Protein AF-A0A3D0PFU7-F1 (afdb_monomer)

Mean predicted aligned error: 9.24 Å

Foldseek 3Di:
DVVVVVVVVVVCVVPVVDDPVNVVVVVVVLVVQLVVQLVVQCPDPDHDDPVLSVQVSCCVRPPQPDPPDDQDLVCCCPVSVPPPRDDDDPVVVVVVVVVVVVVCVQQVVVPPDDDLVVQCPPPHQKDKDKGFHDWDDDPVDIKTKIWIKMKGKDWDWDWDQDPVGTDTDTDIDIDMDTPDIDID

Solvent-accessible surface area (backbone atoms only — not comparable to full-atom values): 11041 Å² total; per-residue (Å²): 113,68,64,60,53,52,52,50,52,53,48,38,72,77,36,75,85,56,51,70,68,57,56,53,47,51,54,52,52,54,53,49,52,51,53,50,52,50,53,58,54,62,65,40,94,70,74,66,54,71,72,54,49,51,53,46,49,48,42,78,74,68,66,58,91,47,97,82,63,80,86,45,77,62,49,40,37,74,76,59,58,40,82,85,70,72,84,70,56,73,68,56,42,53,51,52,48,53,54,48,50,51,50,36,60,67,46,46,71,79,59,72,84,88,45,64,66,69,67,33,37,91,93,48,58,58,32,75,50,77,42,45,80,45,77,54,74,57,99,90,50,76,37,33,34,37,39,31,36,41,29,34,62,44,76,44,79,41,80,42,85,49,104,91,46,79,43,81,43,77,40,83,43,64,47,72,46,79,80,47,73,48,80,86

Structure (mmCIF, N/CA/C/O backbone):
data_AF-A0A3D0PFU7-F1
#
_entry.id   AF-A0A3D0PFU7-F1
#
loop_
_atom_site.group_PDB
_atom_site.id
_atom_site.type_symbol
_atom_site.label_atom_id
_atom_site.label_alt_id
_atom_site.label_comp_id
_atom_site.label_asym_id
_atom_site.label_entity_id
_atom_site.label_seq_id
_atom_site.pdbx_PDB_ins_code
_atom_site.Cartn_x
_atom_site.Cartn_y
_atom_site.Cartn_z
_atom_site.occupancy
_atom_site.B_iso_or_equiv
_atom_site.auth_seq_id
_atom_site.auth_comp_id
_atom_site.auth_asym_id
_atom_site.auth_atom_id
_atom_site.pdbx_PDB_model_num
ATOM 1 N N . ASP A 1 1 ? 12.886 20.662 29.368 1.00 58.44 1 ASP A N 1
ATOM 2 C CA . ASP A 1 1 ? 13.273 20.844 27.954 1.00 58.44 1 ASP A CA 1
ATOM 3 C C . ASP A 1 1 ? 14.748 21.149 27.676 1.00 58.44 1 ASP A C 1
ATOM 5 O O . ASP A 1 1 ? 15.174 20.994 26.534 1.00 58.44 1 ASP A O 1
ATOM 9 N N . ALA A 1 2 ? 15.570 21.506 28.674 1.00 71.38 2 ALA A N 1
ATOM 10 C CA . ALA A 1 2 ? 17.019 21.662 28.470 1.00 71.38 2 ALA A CA 1
ATOM 11 C C . ALA A 1 2 ? 17.716 20.339 28.078 1.00 71.38 2 ALA A C 1
ATOM 13 O O . ALA A 1 2 ? 18.555 20.331 27.180 1.00 71.38 2 ALA A O 1
ATOM 14 N N . ASP A 1 3 ? 17.298 19.216 28.671 1.00 75.69 3 ASP A N 1
ATOM 15 C CA . ASP A 1 3 ? 17.885 17.894 28.404 1.00 75.69 3 ASP A CA 1
ATOM 16 C C . ASP A 1 3 ? 17.608 17.379 26.984 1.00 75.69 3 ASP A C 1
ATOM 18 O O . ASP A 1 3 ? 18.501 16.832 26.342 1.00 75.69 3 ASP A O 1
ATOM 22 N N . LEU A 1 4 ? 16.399 17.602 26.454 1.00 70.38 4 LEU A N 1
ATOM 23 C CA . LEU A 1 4 ? 16.039 17.248 25.073 1.00 70.38 4 LEU A CA 1
ATOM 24 C C . LEU A 1 4 ? 16.854 18.055 24.062 1.00 70.38 4 LEU A C 1
ATOM 26 O O . LEU A 1 4 ? 17.354 17.502 23.084 1.00 70.38 4 LEU A O 1
ATOM 30 N N . THR A 1 5 ? 17.043 19.347 24.334 1.00 75.88 5 THR A N 1
ATOM 31 C CA . THR A 1 5 ? 17.875 20.226 23.503 1.00 75.88 5 THR A CA 1
ATOM 32 C C . THR A 1 5 ? 19.335 19.771 23.526 1.00 75.88 5 THR A C 1
ATOM 34 O O . THR A 1 5 ? 19.979 19.694 22.484 1.00 75.88 5 THR A O 1
ATOM 37 N N . GLN A 1 6 ? 19.852 19.391 24.699 1.00 80.00 6 GLN A N 1
ATOM 38 C CA . GLN A 1 6 ? 21.216 18.887 24.841 1.00 80.00 6 GLN A CA 1
ATOM 39 C C . GLN A 1 6 ? 21.416 17.528 24.151 1.00 80.00 6 GLN A C 1
ATOM 41 O O . GLN A 1 6 ? 22.435 17.317 23.490 1.00 80.00 6 GLN A O 1
ATOM 46 N N . ALA A 1 7 ? 20.451 16.613 24.273 1.00 77.62 7 ALA A N 1
ATOM 47 C CA . ALA A 1 7 ? 20.466 15.326 23.583 1.00 77.62 7 ALA A CA 1
ATOM 48 C C . ALA A 1 7 ? 20.410 15.503 22.058 1.00 77.62 7 ALA A C 1
ATOM 50 O O . ALA A 1 7 ? 21.149 14.837 21.334 1.00 77.62 7 ALA A O 1
ATOM 51 N N . PHE A 1 8 ? 19.590 16.440 21.575 1.00 75.31 8 PHE A N 1
ATOM 52 C CA . PHE A 1 8 ? 19.486 16.779 20.159 1.00 75.31 8 PHE A CA 1
ATOM 53 C C . PHE A 1 8 ? 20.802 17.338 19.606 1.00 75.31 8 PHE A C 1
ATOM 55 O O . PHE A 1 8 ? 21.274 16.864 18.576 1.00 75.31 8 PHE A O 1
ATOM 62 N N . SER A 1 9 ? 21.444 18.274 20.312 1.00 77.62 9 SER A N 1
ATOM 63 C CA . SER A 1 9 ? 22.751 18.810 19.906 1.00 77.62 9 SER A CA 1
ATOM 64 C C . SER A 1 9 ? 23.816 17.714 19.823 1.00 77.62 9 SER A C 1
ATOM 66 O O . SER A 1 9 ? 24.485 17.592 18.800 1.00 77.62 9 SER A O 1
ATOM 68 N N . LYS A 1 10 ? 23.899 16.835 20.832 1.00 81.50 10 LYS A N 1
ATOM 69 C CA . LYS A 1 10 ? 24.821 15.684 20.817 1.00 81.50 10 LYS A CA 1
ATOM 70 C C . LYS A 1 10 ? 24.537 14.703 19.672 1.00 81.50 10 LYS A C 1
ATOM 72 O O . LYS A 1 10 ? 25.461 14.096 19.130 1.00 81.50 10 LYS A O 1
ATOM 77 N N . PHE A 1 11 ? 23.274 14.524 19.289 1.00 78.19 11 PHE A N 1
ATOM 78 C CA . PHE A 1 11 ? 22.898 13.673 18.158 1.00 78.19 11 PHE A CA 1
ATOM 79 C C . PHE A 1 11 ? 23.348 14.265 16.815 1.00 78.19 11 PHE A C 1
ATOM 81 O O . PHE A 1 11 ? 23.915 13.553 15.992 1.00 78.19 11 PHE A O 1
ATOM 88 N N . ILE A 1 12 ? 23.164 15.573 16.612 1.00 78.00 12 ILE A N 1
ATOM 89 C CA . ILE A 1 12 ? 23.653 16.271 15.413 1.00 78.00 12 ILE A CA 1
ATOM 90 C C . ILE A 1 12 ? 25.187 16.241 15.344 1.00 78.00 12 ILE A C 1
ATOM 92 O O . ILE A 1 12 ? 25.746 15.993 14.278 1.00 78.00 12 ILE A O 1
ATOM 96 N N . GLU A 1 13 ? 25.870 16.428 16.477 1.00 80.06 13 GLU A N 1
ATOM 97 C CA . GLU A 1 13 ? 27.335 16.340 16.569 1.00 80.06 13 GLU A CA 1
ATOM 98 C C . GLU A 1 13 ? 27.862 14.933 16.242 1.00 80.06 13 GLU A C 1
ATOM 100 O O . GLU A 1 13 ? 28.886 14.797 15.574 1.00 80.06 13 GLU A O 1
ATOM 105 N N . SER A 1 14 ? 27.160 13.882 16.677 1.00 79.50 14 SER A N 1
ATOM 106 C CA . SER A 1 14 ? 27.551 12.484 16.430 1.00 79.50 14 SER A CA 1
ATOM 107 C C . SER A 1 14 ? 27.151 11.954 15.048 1.00 79.50 14 SER A C 1
ATOM 109 O O . SER A 1 14 ? 27.731 10.972 14.590 1.00 79.50 14 SER A O 1
ATOM 111 N N . ASN A 1 15 ? 26.206 12.602 14.360 1.00 70.75 15 ASN A N 1
ATOM 112 C CA . ASN A 1 15 ? 25.773 12.252 13.006 1.00 70.75 15 ASN A CA 1
ATOM 113 C C . ASN A 1 15 ? 25.642 13.504 12.116 1.00 70.75 15 ASN A C 1
ATOM 115 O O . ASN A 1 15 ? 24.533 13.896 11.743 1.00 70.75 15 ASN A O 1
ATOM 119 N N . PRO A 1 16 ? 26.769 14.107 11.690 1.00 67.50 16 PRO A N 1
ATOM 120 C CA . PRO A 1 16 ? 26.773 15.356 10.920 1.00 67.50 16 PRO A CA 1
ATOM 121 C C . PRO A 1 16 ? 26.109 15.246 9.536 1.00 67.50 16 PRO A C 1
ATOM 123 O O . PRO A 1 16 ? 25.861 16.258 8.886 1.00 67.50 16 PRO A O 1
ATOM 126 N N . GLN A 1 17 ? 25.793 14.029 9.079 1.00 74.88 17 GLN A N 1
ATOM 127 C CA . GLN A 1 17 ? 25.034 13.793 7.847 1.00 74.88 17 GLN A CA 1
ATOM 128 C C . GLN A 1 17 ? 23.523 14.043 8.007 1.00 74.88 17 GLN A C 1
ATOM 130 O O . GLN A 1 17 ? 22.822 14.222 7.010 1.00 74.88 17 GLN A O 1
ATOM 135 N N . ILE A 1 18 ? 22.997 14.072 9.238 1.00 70.50 18 ILE A N 1
ATOM 136 C CA . ILE A 1 18 ? 21.579 14.336 9.495 1.00 70.50 18 ILE A CA 1
ATOM 137 C C . ILE A 1 18 ? 21.386 15.840 9.676 1.00 70.50 18 ILE A C 1
ATOM 139 O O . ILE A 1 18 ? 21.654 16.410 10.731 1.00 70.50 18 ILE A O 1
ATOM 143 N N . HIS A 1 19 ? 20.887 16.496 8.631 1.00 76.44 19 HIS A N 1
ATOM 144 C CA . HIS A 1 19 ? 20.642 17.932 8.668 1.00 76.44 19 HIS A CA 1
ATOM 145 C C . HIS A 1 19 ? 19.479 18.268 9.630 1.00 76.44 19 HIS A C 1
ATOM 147 O O . HIS A 1 19 ? 18.401 17.685 9.488 1.00 76.44 19 HIS A O 1
ATOM 153 N N . PRO A 1 20 ? 19.601 19.254 10.543 1.00 77.38 20 PRO A N 1
ATOM 154 C CA . PRO A 1 20 ? 18.528 19.623 11.480 1.00 77.38 20 PRO A CA 1
ATOM 155 C C . PRO A 1 20 ? 17.172 19.921 10.812 1.00 77.38 20 PRO A C 1
ATOM 157 O O . PRO A 1 20 ? 16.116 19.556 11.328 1.00 77.38 20 PRO A O 1
ATOM 160 N N . LEU A 1 21 ? 17.187 20.522 9.615 1.00 81.19 21 LEU A N 1
ATOM 161 C CA . LEU A 1 21 ? 15.975 20.735 8.804 1.00 81.19 21 LEU A CA 1
ATOM 162 C C . LEU A 1 21 ? 15.258 19.432 8.419 1.00 81.19 21 LEU A C 1
ATOM 164 O O . LEU A 1 21 ? 14.033 19.436 8.322 1.00 81.19 21 LEU A O 1
ATOM 168 N N . ALA A 1 22 ? 15.984 18.331 8.208 1.00 81.12 22 ALA A N 1
ATOM 169 C CA . ALA A 1 22 ? 15.382 17.037 7.902 1.00 81.12 22 ALA A CA 1
ATOM 170 C C . ALA A 1 22 ? 14.559 16.526 9.094 1.00 81.12 22 ALA A C 1
ATOM 172 O O . ALA A 1 22 ? 13.418 16.113 8.912 1.00 81.12 22 ALA A O 1
ATOM 173 N N . LEU A 1 23 ? 15.075 16.662 10.319 1.00 79.12 23 LEU A N 1
ATOM 174 C CA . LEU A 1 23 ? 14.348 16.300 11.543 1.00 79.12 23 LEU A CA 1
ATOM 175 C C . LEU A 1 23 ? 13.120 17.196 11.758 1.00 79.12 23 LEU A C 1
ATOM 177 O O . LEU A 1 23 ? 12.029 16.704 12.051 1.00 79.12 23 LEU A O 1
ATOM 181 N N . GLY A 1 24 ? 13.261 18.504 11.519 1.00 85.12 24 GLY A N 1
ATOM 182 C CA . GLY A 1 24 ? 12.126 19.430 11.526 1.00 85.12 24 GLY A CA 1
ATOM 183 C C . GLY A 1 24 ? 11.058 19.072 10.483 1.00 85.12 24 GLY A C 1
ATOM 184 O O . GLY A 1 24 ? 9.862 19.156 10.764 1.00 85.12 24 GLY A O 1
ATOM 185 N N . ASN A 1 25 ? 11.467 18.628 9.291 1.00 86.25 25 ASN A N 1
ATOM 186 C CA . ASN A 1 25 ? 10.555 18.154 8.249 1.00 86.25 25 ASN A CA 1
ATOM 187 C C . ASN A 1 25 ? 9.818 16.880 8.663 1.00 86.25 25 ASN A C 1
ATOM 189 O O . ASN A 1 25 ? 8.599 16.835 8.518 1.00 86.25 25 ASN A O 1
ATOM 193 N N . VAL A 1 26 ? 10.520 15.893 9.223 1.00 86.62 26 VAL A N 1
ATOM 194 C CA . VAL A 1 26 ? 9.903 14.659 9.736 1.00 86.62 26 VAL A CA 1
ATOM 195 C C . VAL A 1 26 ? 8.842 14.990 10.784 1.00 86.62 26 VAL A C 1
ATOM 197 O O . VAL A 1 26 ? 7.711 14.527 10.666 1.00 86.62 26 VAL 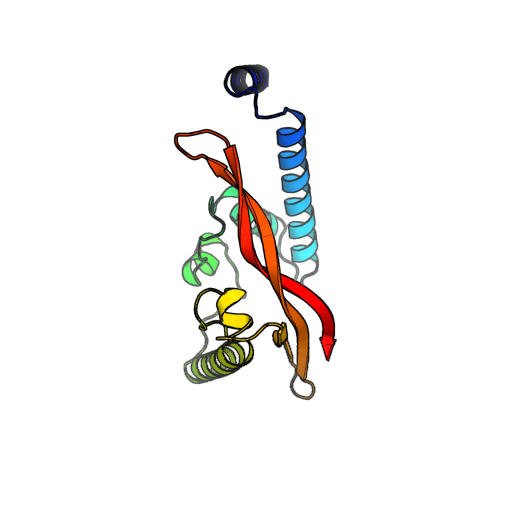A O 1
ATOM 200 N N . ASN A 1 27 ? 9.152 15.870 11.742 1.00 87.31 27 ASN A N 1
ATOM 201 C CA . ASN A 1 27 ? 8.185 16.286 12.759 1.00 87.31 27 ASN A CA 1
ATOM 202 C C . ASN A 1 27 ? 6.960 17.000 12.149 1.00 87.31 27 ASN A C 1
ATOM 204 O O . ASN A 1 27 ? 5.821 16.746 12.540 1.00 87.31 27 ASN A O 1
ATOM 208 N N . ARG A 1 28 ? 7.156 17.878 11.156 1.00 90.44 28 ARG A N 1
ATOM 209 C CA . ARG A 1 28 ? 6.039 18.548 10.461 1.00 90.44 28 ARG A CA 1
ATOM 210 C C . ARG A 1 28 ? 5.148 17.563 9.708 1.00 90.44 28 ARG A C 1
ATOM 212 O O . ARG A 1 28 ? 3.928 17.655 9.819 1.00 90.44 28 ARG A O 1
ATOM 219 N N . ILE A 1 29 ? 5.747 16.623 8.977 1.00 91.94 29 ILE A N 1
ATOM 220 C CA . ILE A 1 29 ? 5.018 15.584 8.240 1.00 91.94 29 ILE A CA 1
ATOM 221 C C . ILE A 1 29 ? 4.242 14.696 9.215 1.00 91.94 29 ILE A C 1
ATOM 223 O O . ILE A 1 29 ? 3.055 14.465 9.007 1.00 91.94 29 ILE A O 1
ATOM 227 N N . HIS A 1 30 ? 4.870 14.274 10.314 1.00 90.81 30 HIS A N 1
ATOM 228 C CA . HIS A 1 30 ? 4.222 13.478 11.353 1.00 90.81 30 HIS A CA 1
ATOM 229 C C . HIS A 1 30 ? 2.988 14.189 11.940 1.00 90.81 30 HIS A C 1
ATOM 231 O O . HIS A 1 30 ? 1.896 13.619 11.972 1.00 90.81 30 HIS A O 1
ATOM 237 N N . ASN A 1 31 ? 3.112 15.469 12.305 1.00 93.12 31 ASN A N 1
ATOM 238 C CA . ASN A 1 31 ? 1.982 16.263 12.801 1.00 93.12 31 ASN A CA 1
ATOM 239 C C . ASN A 1 31 ? 0.867 16.427 11.756 1.00 93.12 31 ASN A C 1
ATOM 241 O O . ASN A 1 31 ? -0.316 16.335 12.091 1.00 93.12 31 ASN A O 1
ATOM 245 N N . LEU A 1 32 ? 1.223 16.640 10.486 1.00 95.12 32 LEU A N 1
ATOM 246 C CA . LEU A 1 32 ? 0.248 16.742 9.402 1.00 95.12 32 LEU A CA 1
ATOM 247 C C . LEU A 1 32 ? -0.526 15.430 9.212 1.00 95.12 32 LEU A C 1
ATOM 249 O O . LEU A 1 32 ? -1.751 15.471 9.114 1.00 95.12 32 LEU A O 1
ATOM 253 N N . ILE A 1 33 ? 0.161 14.282 9.215 1.00 94.19 33 ILE A N 1
ATOM 254 C CA . ILE A 1 33 ? -0.467 12.953 9.133 1.00 94.19 33 ILE A CA 1
ATOM 255 C C . ILE A 1 33 ? -1.491 12.787 10.258 1.00 94.19 33 ILE A C 1
ATOM 257 O O . ILE A 1 33 ? -2.635 12.422 9.989 1.00 94.19 33 ILE A O 1
ATOM 261 N N . ARG A 1 34 ? -1.126 13.137 11.499 1.00 95.62 34 ARG A N 1
ATOM 262 C CA . ARG A 1 34 ? -2.035 13.069 12.656 1.00 95.62 34 ARG A CA 1
ATOM 263 C C . ARG A 1 34 ? -3.270 13.953 12.463 1.00 95.62 34 ARG A C 1
ATOM 265 O O . ARG A 1 34 ? -4.388 13.496 12.686 1.00 95.62 34 ARG A O 1
ATOM 272 N N . ILE A 1 35 ? -3.106 15.199 12.010 1.00 95.94 35 ILE A N 1
ATOM 273 C CA . ILE A 1 35 ? -4.235 16.115 11.753 1.00 95.94 35 ILE A CA 1
ATOM 274 C C . ILE A 1 35 ? -5.166 15.560 10.668 1.00 95.94 35 ILE A C 1
ATOM 276 O O . ILE A 1 35 ? -6.389 15.595 10.827 1.00 95.94 35 ILE A O 1
ATOM 280 N N . LEU A 1 36 ? -4.605 15.056 9.567 1.00 96.38 36 LEU A N 1
ATOM 281 C CA . LEU A 1 36 ? -5.383 14.497 8.462 1.00 96.38 36 LEU A CA 1
ATOM 282 C C . LEU A 1 36 ? -6.133 13.234 8.888 1.00 96.38 36 LEU A C 1
ATOM 284 O O . LEU A 1 36 ? -7.330 13.137 8.629 1.00 96.38 36 LEU A O 1
ATOM 288 N N . ALA A 1 37 ? -5.477 12.322 9.606 1.00 95.00 37 ALA A N 1
ATOM 289 C CA . ALA A 1 37 ? -6.102 11.110 10.127 1.00 95.00 37 ALA A CA 1
ATOM 290 C C . ALA A 1 37 ? -7.296 11.435 11.041 1.00 95.00 37 ALA A C 1
ATOM 292 O O . ALA A 1 37 ? -8.384 10.894 10.848 1.00 95.00 37 ALA A O 1
ATOM 293 N N . LYS A 1 38 ? -7.145 12.400 11.961 1.00 95.50 38 LYS A N 1
ATOM 294 C CA . LYS A 1 38 ? -8.252 12.875 12.813 1.00 95.50 38 LYS A CA 1
ATOM 295 C C . LYS A 1 38 ? -9.413 13.429 11.989 1.00 95.50 38 LYS A C 1
ATOM 297 O O . LYS A 1 38 ? -10.564 13.111 12.265 1.00 95.50 38 LYS A O 1
ATOM 302 N N . ARG A 1 39 ? -9.133 14.252 10.972 1.00 94.81 39 ARG A N 1
ATOM 303 C CA . ARG A 1 39 ? -10.172 14.825 10.094 1.00 94.81 39 ARG A CA 1
ATOM 304 C C . ARG A 1 39 ? -10.923 13.750 9.309 1.00 94.81 39 ARG A C 1
ATOM 306 O O . ARG A 1 39 ? -12.142 13.838 9.216 1.00 94.81 39 ARG A O 1
ATOM 313 N N . LEU A 1 40 ? -10.215 12.747 8.788 1.00 93.69 40 LEU A N 1
ATOM 314 C CA . LEU A 1 40 ? -10.816 11.615 8.078 1.00 93.69 40 LEU A CA 1
ATOM 315 C C . LEU A 1 40 ? -11.704 10.779 9.006 1.00 93.69 40 LEU A C 1
ATOM 317 O O . LEU A 1 40 ? -12.835 10.475 8.657 1.00 93.69 40 LEU A O 1
ATOM 321 N N . LEU A 1 41 ? -11.252 10.474 10.223 1.00 92.31 41 LEU A N 1
ATOM 322 C CA . LEU A 1 41 ? -12.071 9.725 11.183 1.00 92.31 41 LEU A CA 1
ATOM 323 C C . LEU A 1 41 ? -13.326 10.504 11.614 1.00 92.31 41 LEU A C 1
ATOM 325 O O . LEU A 1 41 ? -14.384 9.910 11.809 1.00 92.31 41 LEU A O 1
ATOM 329 N N . LYS A 1 42 ? -13.248 11.841 11.689 1.00 92.06 42 LYS A N 1
ATOM 330 C CA . LYS A 1 42 ? -14.403 12.713 11.975 1.00 92.06 42 LYS A CA 1
ATOM 331 C C . LYS A 1 42 ? -15.408 12.819 10.826 1.00 92.06 42 LYS A C 1
ATOM 333 O O . LYS A 1 42 ? -16.535 13.235 11.077 1.00 92.06 42 LYS A O 1
ATOM 338 N N . SER A 1 43 ? -15.044 12.458 9.592 1.00 90.19 43 SER A N 1
ATOM 339 C CA . SER A 1 43 ? -15.978 12.477 8.455 1.00 90.19 43 SER A CA 1
ATOM 340 C C . SER A 1 43 ? -16.843 11.215 8.355 1.00 90.19 43 SER A C 1
ATOM 342 O O . SER A 1 43 ? -17.705 11.128 7.478 1.00 90.19 43 SER A O 1
ATOM 344 N N . HIS A 1 44 ? -16.650 10.243 9.252 1.00 85.44 44 HIS A N 1
ATOM 345 C CA . HIS A 1 44 ? -17.478 9.045 9.312 1.00 85.44 44 HIS A CA 1
ATOM 346 C C . HIS A 1 44 ? -18.954 9.391 9.554 1.00 85.44 44 HIS A C 1
ATOM 348 O O . HIS A 1 44 ? -19.295 10.216 10.399 1.00 85.44 44 HIS A O 1
ATOM 354 N N . ARG A 1 45 ? -19.852 8.685 8.851 1.00 83.62 45 ARG A N 1
ATOM 355 C CA . ARG A 1 45 ? -21.311 8.843 8.997 1.00 83.62 45 ARG A CA 1
ATOM 356 C C . ARG A 1 45 ? -21.789 8.616 10.435 1.00 83.62 45 ARG A C 1
ATOM 358 O O . ARG A 1 45 ? -22.732 9.267 10.873 1.00 83.62 45 ARG A O 1
ATOM 365 N N . ALA A 1 46 ? -21.164 7.675 11.139 1.00 84.50 46 ALA A N 1
ATOM 366 C CA . ALA A 1 46 ? -21.345 7.481 12.570 1.00 84.50 46 ALA A CA 1
ATOM 367 C C . ALA A 1 46 ? -20.156 8.135 13.292 1.00 84.50 46 ALA A C 1
ATOM 369 O O . ALA A 1 46 ? -19.031 7.660 13.110 1.00 84.50 46 ALA A O 1
ATOM 370 N N . PRO A 1 47 ? -20.370 9.213 14.066 1.00 82.88 47 PRO A N 1
ATOM 371 C CA . PRO A 1 47 ? -19.277 9.919 14.716 1.00 82.88 47 PRO A CA 1
ATOM 372 C C . PRO A 1 47 ? -18.608 9.025 15.765 1.00 82.88 47 PRO A C 1
ATOM 374 O O . PRO A 1 47 ? -19.276 8.439 16.618 1.00 82.88 47 PRO A O 1
ATOM 377 N N . LEU A 1 48 ? -17.281 8.936 15.690 1.00 87.81 48 LEU A N 1
ATOM 378 C CA . LEU A 1 48 ? -16.438 8.348 16.729 1.00 87.81 48 LEU A CA 1
ATOM 379 C C . LEU A 1 48 ? -16.231 9.370 17.848 1.00 87.81 48 LEU A C 1
ATOM 381 O O . LEU A 1 48 ? -16.212 10.578 17.592 1.00 87.81 48 LEU A O 1
ATOM 385 N N . ARG A 1 49 ? -16.055 8.903 19.086 1.00 89.94 49 ARG A N 1
ATOM 386 C CA . ARG A 1 49 ? -15.680 9.808 20.177 1.00 89.94 49 ARG A CA 1
ATOM 387 C C . ARG A 1 49 ? -14.234 10.279 20.003 1.00 89.94 49 ARG A C 1
ATOM 389 O O . ARG A 1 49 ? -13.409 9.562 19.440 1.00 89.94 49 ARG A O 1
ATOM 396 N N . ASP A 1 50 ? -13.909 11.460 20.524 1.00 91.62 50 ASP A N 1
ATOM 397 C CA . ASP A 1 50 ? -12.552 12.008 20.409 1.00 91.62 50 ASP A CA 1
ATOM 398 C C . ASP A 1 50 ? -11.493 11.084 21.049 1.00 91.62 50 ASP A C 1
ATOM 400 O O . ASP A 1 50 ? -10.421 10.921 20.475 1.00 91.62 50 ASP A O 1
ATOM 404 N N . ASP A 1 51 ? -11.799 10.398 22.160 1.00 92.31 51 ASP A N 1
ATOM 405 C CA . ASP A 1 51 ? -10.895 9.415 22.783 1.00 92.31 51 ASP A CA 1
ATOM 406 C C . ASP A 1 51 ? -10.611 8.207 21.877 1.00 92.31 51 ASP A C 1
ATOM 408 O O . ASP A 1 51 ? -9.481 7.722 21.817 1.00 92.31 51 ASP A O 1
ATOM 412 N N . GLU A 1 52 ? -11.622 7.740 21.138 1.00 90.88 52 GLU A N 1
ATOM 413 C CA . GLU A 1 52 ? -11.482 6.635 20.183 1.00 90.88 52 GLU A CA 1
ATOM 414 C C . GLU A 1 52 ? -10.618 7.069 18.989 1.00 90.88 52 GLU A C 1
ATOM 416 O O . GLU A 1 52 ? -9.742 6.324 18.550 1.00 90.88 52 GLU A O 1
ATOM 421 N N . ILE A 1 53 ? -10.813 8.298 18.502 1.00 93.44 53 ILE A N 1
ATOM 422 C CA . ILE A 1 53 ? -10.026 8.874 17.406 1.00 93.44 53 ILE A CA 1
ATOM 423 C C . ILE A 1 53 ? -8.556 9.023 17.804 1.00 93.44 53 ILE A C 1
ATOM 425 O O . ILE A 1 53 ? -7.687 8.587 17.050 1.00 93.44 53 ILE A O 1
ATOM 429 N N . GLU A 1 54 ? -8.264 9.618 18.965 1.00 94.00 54 GLU A N 1
ATOM 430 C CA . GLU A 1 54 ? -6.884 9.778 19.445 1.00 94.00 54 GLU A CA 1
ATOM 431 C C . GLU A 1 54 ? -6.192 8.423 19.589 1.00 94.00 54 GLU A C 1
ATOM 433 O O . GLU A 1 54 ? -5.093 8.236 19.072 1.00 94.00 54 GLU A O 1
ATOM 438 N N . LYS A 1 55 ? -6.879 7.443 20.186 1.00 92.75 55 LYS A N 1
ATOM 439 C CA . LYS A 1 55 ? -6.353 6.087 20.352 1.00 92.75 55 LYS A CA 1
ATOM 440 C C . LYS A 1 55 ? -5.971 5.441 19.017 1.00 92.75 55 LYS A C 1
ATOM 442 O O . LYS A 1 55 ? -4.891 4.865 18.910 1.00 92.75 55 LYS A O 1
ATOM 447 N N . ILE A 1 56 ? -6.835 5.542 18.003 1.00 92.25 56 ILE A N 1
ATOM 448 C CA . ILE A 1 56 ? -6.557 5.017 16.658 1.00 92.25 56 ILE A CA 1
ATOM 449 C C . ILE A 1 56 ? -5.348 5.737 16.053 1.00 92.25 56 ILE A C 1
ATOM 451 O O . ILE A 1 56 ? -4.424 5.090 15.563 1.00 92.25 56 ILE A O 1
ATOM 455 N N . VAL A 1 57 ? -5.327 7.070 16.099 1.00 93.81 57 VAL A N 1
ATOM 456 C CA . VAL A 1 57 ? -4.250 7.870 15.499 1.00 93.81 57 VAL A CA 1
ATOM 457 C C . VAL A 1 57 ? -2.905 7.561 16.150 1.00 93.81 57 VAL A C 1
ATOM 459 O O . VAL A 1 57 ? -1.935 7.321 15.432 1.00 93.81 57 VAL A O 1
ATOM 462 N N . ASP A 1 58 ? -2.840 7.491 17.477 1.00 92.38 58 ASP A N 1
ATOM 463 C CA . ASP A 1 58 ? -1.618 7.145 18.207 1.00 92.38 58 ASP A CA 1
ATOM 464 C C . ASP A 1 58 ? -1.128 5.742 17.850 1.00 92.38 58 ASP A C 1
ATOM 466 O O . ASP A 1 58 ? 0.062 5.538 17.604 1.00 92.38 58 ASP A O 1
ATOM 470 N N . TYR A 1 59 ? -2.042 4.776 17.750 1.00 90.50 59 TYR A N 1
ATOM 471 C CA . TYR A 1 59 ? -1.685 3.406 17.406 1.00 90.50 59 TYR A CA 1
ATOM 472 C C . TYR A 1 59 ? -1.002 3.317 16.036 1.00 90.50 59 TYR A C 1
ATOM 474 O O . TYR A 1 59 ? 0.112 2.802 15.924 1.00 90.50 59 TYR A O 1
ATOM 482 N N . PHE A 1 60 ? -1.627 3.900 15.009 1.00 88.06 60 PHE A N 1
ATOM 483 C CA . PHE A 1 60 ? -1.133 3.845 13.632 1.00 88.06 60 PHE A CA 1
ATOM 484 C C . PHE A 1 60 ? 0.086 4.734 13.367 1.00 88.06 60 PHE A C 1
ATOM 486 O O . PHE A 1 60 ? 0.844 4.450 12.441 1.00 88.06 60 PHE A O 1
ATOM 493 N N . THR A 1 61 ? 0.281 5.807 14.137 1.00 88.06 61 THR A N 1
ATOM 494 C CA . THR A 1 61 ? 1.382 6.755 13.894 1.00 88.06 61 THR A CA 1
ATOM 495 C C . THR A 1 61 ? 2.592 6.552 14.801 1.00 88.06 61 THR A C 1
ATOM 497 O O . THR A 1 61 ? 3.682 6.979 14.425 1.00 88.06 61 THR A O 1
ATOM 500 N N . GLU A 1 62 ? 2.440 5.889 15.954 1.00 85.00 62 GLU A N 1
ATOM 501 C CA . GLU A 1 62 ? 3.507 5.799 16.962 1.00 85.00 62 GLU A CA 1
ATOM 502 C C . GLU A 1 62 ? 3.748 4.396 17.536 1.00 85.00 62 GLU A C 1
ATOM 504 O O . GLU A 1 62 ? 4.843 4.151 18.039 1.00 85.00 62 GLU A O 1
ATOM 509 N N . LYS A 1 63 ? 2.769 3.475 17.509 1.00 84.06 63 LYS A N 1
ATOM 510 C CA . LYS A 1 63 ? 2.861 2.203 18.264 1.00 84.06 63 LYS A CA 1
ATOM 511 C C . LYS A 1 63 ? 3.215 0.973 17.439 1.00 84.06 63 LYS A C 1
ATOM 513 O O . LYS A 1 63 ? 3.682 -0.005 18.010 1.00 84.06 63 LYS A O 1
ATOM 518 N N . LEU A 1 64 ? 3.010 1.000 16.124 1.00 81.50 64 LEU A N 1
ATOM 519 C CA . LEU A 1 64 ? 3.283 -0.166 15.275 1.00 81.50 64 LEU A CA 1
ATOM 520 C C . LEU A 1 64 ? 4.758 -0.312 14.890 1.00 81.50 64 LEU A C 1
ATOM 522 O O . LEU A 1 64 ? 5.182 -1.408 14.537 1.00 81.50 64 LEU A O 1
ATOM 526 N N . TYR A 1 65 ? 5.537 0.775 14.964 1.00 76.62 65 TYR A N 1
ATOM 527 C CA . TYR A 1 65 ? 6.986 0.859 14.693 1.00 76.62 65 TYR A CA 1
ATOM 528 C C . TYR A 1 65 ? 7.474 0.314 13.329 1.00 76.62 65 TYR A C 1
ATOM 530 O O . TYR A 1 65 ? 8.644 0.477 12.992 1.00 76.62 65 TYR A O 1
ATOM 538 N N . SER A 1 66 ? 6.603 -0.297 12.522 1.00 82.31 66 SER A N 1
ATOM 539 C CA . SER A 1 66 ? 6.887 -0.885 11.218 1.00 82.31 66 SER A CA 1
ATOM 540 C C . SER A 1 66 ? 5.693 -0.729 10.285 1.00 82.31 66 SER A C 1
ATOM 542 O O . SER A 1 66 ? 4.556 -1.035 10.640 1.00 82.31 66 SER A O 1
ATOM 544 N N . HIS A 1 67 ? 5.974 -0.335 9.045 1.00 79.75 67 HIS A N 1
ATOM 545 C CA . HIS A 1 67 ? 4.983 -0.310 7.967 1.00 79.75 67 HIS A CA 1
ATOM 546 C C . HIS A 1 67 ? 4.628 -1.706 7.431 1.00 79.75 67 HIS A C 1
ATOM 548 O O . HIS A 1 67 ? 3.721 -1.832 6.617 1.00 79.75 67 HIS A O 1
ATOM 554 N N . GLN A 1 68 ? 5.337 -2.747 7.871 1.00 81.50 68 GLN A N 1
ATOM 555 C CA . GLN A 1 68 ? 5.068 -4.141 7.505 1.00 81.50 68 GLN A CA 1
ATOM 556 C C . GLN A 1 68 ? 4.237 -4.872 8.565 1.00 81.50 68 GLN A C 1
ATOM 558 O O . GLN A 1 68 ? 3.974 -6.065 8.427 1.00 81.50 68 GLN A O 1
ATOM 563 N 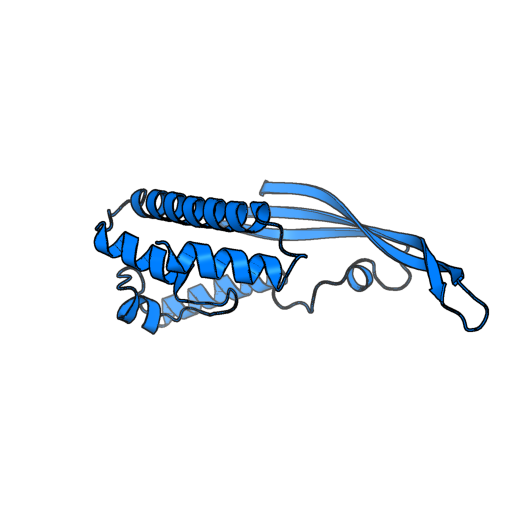N . TYR A 1 69 ? 3.859 -4.187 9.647 1.00 86.38 69 TYR A N 1
ATOM 564 C CA . TYR A 1 69 ? 3.051 -4.789 10.692 1.00 86.38 69 TYR A CA 1
ATOM 565 C C . TYR A 1 69 ? 1.608 -4.992 10.212 1.00 86.38 69 TYR A C 1
ATOM 567 O O . TYR A 1 69 ? 0.938 -4.043 9.798 1.00 86.38 69 TYR A O 1
ATOM 575 N N . PHE A 1 70 ? 1.119 -6.230 10.294 1.00 86.81 70 PHE A N 1
ATOM 576 C CA . PHE A 1 70 ? -0.254 -6.575 9.937 1.00 86.81 70 PHE A CA 1
ATOM 577 C C . PHE A 1 70 ? -1.165 -6.518 11.160 1.00 86.81 70 PHE A C 1
ATOM 579 O O . PHE A 1 70 ? -0.993 -7.280 12.107 1.00 86.81 70 PHE A O 1
ATOM 586 N N . ILE A 1 71 ? -2.187 -5.670 11.093 1.00 88.75 71 ILE A N 1
ATOM 587 C CA . ILE A 1 71 ? -3.191 -5.529 12.151 1.00 88.75 71 ILE A CA 1
ATOM 588 C C . ILE A 1 71 ? -4.255 -6.608 11.974 1.00 88.75 71 ILE A C 1
ATOM 590 O O . ILE A 1 71 ? -5.029 -6.604 11.011 1.00 88.75 71 ILE A O 1
ATOM 594 N N . GLY A 1 72 ? -4.307 -7.546 12.915 1.00 90.62 72 GLY A N 1
ATOM 595 C CA . GLY A 1 72 ? -5.298 -8.618 12.908 1.00 90.62 72 GLY A CA 1
ATOM 596 C C . GLY A 1 72 ? -6.686 -8.153 13.364 1.00 90.62 72 GLY A C 1
ATOM 597 O O . GLY A 1 72 ? -6.834 -7.187 14.107 1.00 90.62 72 GLY A O 1
ATOM 598 N N . ARG A 1 73 ? -7.739 -8.911 13.013 1.00 91.50 73 ARG A N 1
ATOM 599 C CA . ARG A 1 73 ? -9.115 -8.633 13.489 1.00 91.50 73 ARG A CA 1
ATOM 600 C C . ARG A 1 73 ? -9.231 -8.629 15.015 1.00 91.50 73 ARG A C 1
ATOM 602 O O . ARG A 1 73 ? -10.040 -7.894 15.569 1.00 91.50 73 ARG A O 1
ATOM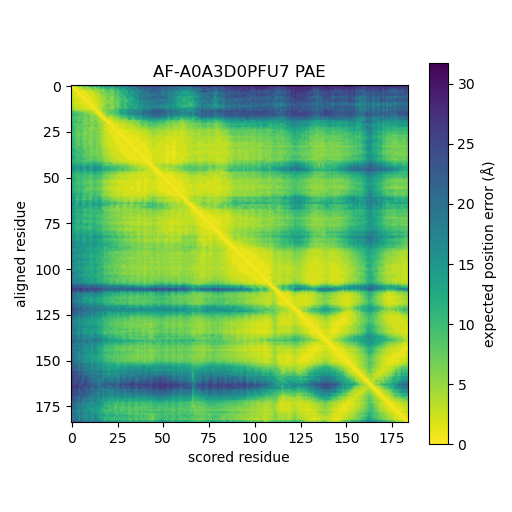 609 N N . LYS A 1 74 ? -8.462 -9.490 15.689 1.00 91.12 74 LYS A N 1
ATOM 610 C CA . LYS A 1 74 ? -8.453 -9.589 17.152 1.00 91.12 74 LYS A CA 1
ATOM 611 C C . LYS A 1 74 ? -7.936 -8.292 17.775 1.00 91.12 74 LYS A C 1
ATOM 613 O O . LYS A 1 74 ? -8.671 -7.655 18.515 1.00 91.12 74 LYS A O 1
ATOM 618 N N . GLU A 1 75 ? -6.741 -7.879 17.374 1.00 91.19 75 GLU A N 1
ATOM 619 C CA . GLU A 1 75 ? -6.090 -6.627 17.772 1.00 91.19 75 GLU A CA 1
ATOM 620 C C . GLU A 1 75 ? -6.960 -5.401 17.452 1.00 91.19 75 GLU A C 1
ATOM 622 O O . GLU A 1 75 ? -7.227 -4.569 18.313 1.00 91.19 75 GLU A O 1
ATOM 627 N N . ALA A 1 76 ? -7.532 -5.338 16.249 1.00 91.25 76 ALA A N 1
ATOM 628 C CA . ALA A 1 76 ? -8.429 -4.252 15.867 1.00 91.25 76 ALA A CA 1
ATOM 629 C C . ALA A 1 76 ? -9.666 -4.123 16.785 1.00 91.25 76 ALA A C 1
ATOM 631 O O . ALA A 1 76 ? -10.163 -3.020 17.016 1.00 91.25 76 ALA A O 1
ATOM 632 N N . ARG A 1 77 ? -10.176 -5.234 17.331 1.00 90.31 77 ARG A N 1
ATOM 633 C CA . ARG A 1 77 ? -11.311 -5.217 18.268 1.00 90.31 77 ARG A CA 1
ATOM 634 C C . ARG A 1 77 ? -10.879 -4.965 19.704 1.00 90.31 77 ARG A C 1
ATOM 636 O O . ARG A 1 77 ? -11.476 -4.128 20.369 1.00 90.31 77 ARG A O 1
ATOM 643 N N . GLU A 1 78 ? -9.891 -5.710 20.179 1.00 89.69 78 GLU A N 1
ATOM 644 C CA . GLU A 1 78 ? -9.484 -5.727 21.585 1.00 89.69 78 GLU A CA 1
ATOM 645 C C . GLU A 1 78 ? -8.612 -4.513 21.917 1.00 89.69 78 GLU A C 1
ATOM 647 O O . GLU A 1 78 ? -8.903 -3.780 22.864 1.00 89.69 78 GLU A O 1
ATOM 652 N N . ASP A 1 79 ? -7.618 -4.229 21.076 1.00 88.12 79 ASP A N 1
ATOM 653 C CA . ASP A 1 79 ? -6.641 -3.176 21.332 1.00 88.12 79 ASP A CA 1
ATOM 654 C C . ASP A 1 79 ? -7.123 -1.835 20.802 1.00 88.12 79 ASP A C 1
ATOM 656 O O . ASP A 1 79 ? -6.973 -0.839 21.498 1.00 88.12 79 ASP A O 1
ATOM 660 N N . LEU A 1 80 ? -7.758 -1.781 19.625 1.00 88.00 80 LEU A N 1
ATOM 661 C CA . LEU A 1 80 ? -8.246 -0.527 19.029 1.00 88.00 80 LEU A CA 1
ATOM 662 C C . LEU A 1 80 ? -9.718 -0.212 19.336 1.00 88.00 80 LEU A C 1
ATOM 664 O O . LEU A 1 80 ? -10.116 0.948 19.252 1.00 88.00 80 LEU A O 1
ATOM 668 N N . GLY A 1 81 ? -10.528 -1.194 19.740 1.00 85.56 81 GLY A N 1
ATOM 669 C CA . GLY A 1 81 ? -11.950 -0.977 20.032 1.00 85.56 81 GLY A CA 1
ATOM 670 C C . GLY A 1 81 ? -12.822 -0.738 18.792 1.00 85.56 81 GLY A C 1
ATOM 671 O O . GLY A 1 81 ? -13.903 -0.154 18.907 1.00 85.56 81 GLY A O 1
ATOM 672 N N . LEU A 1 82 ? -12.381 -1.160 17.600 1.00 86.69 82 LEU A N 1
ATOM 673 C CA . LEU A 1 82 ? -13.104 -0.924 16.349 1.00 86.69 82 LEU A CA 1
ATOM 674 C C . LEU A 1 82 ? -14.358 -1.801 16.257 1.00 86.69 82 LEU A C 1
ATOM 676 O O . LEU A 1 82 ? -14.306 -2.977 15.897 1.00 86.69 82 LEU A O 1
ATOM 680 N N . ARG A 1 83 ? -15.518 -1.195 16.528 1.00 81.81 83 ARG A N 1
ATOM 681 C CA . ARG A 1 83 ? -16.832 -1.868 16.510 1.00 81.81 83 ARG A CA 1
ATOM 682 C C . ARG A 1 83 ? -17.270 -2.336 15.122 1.00 81.81 83 ARG A C 1
ATOM 684 O O . ARG A 1 83 ? -18.143 -3.187 15.013 1.00 81.81 83 ARG A O 1
ATOM 691 N N . THR A 1 84 ? -16.684 -1.774 14.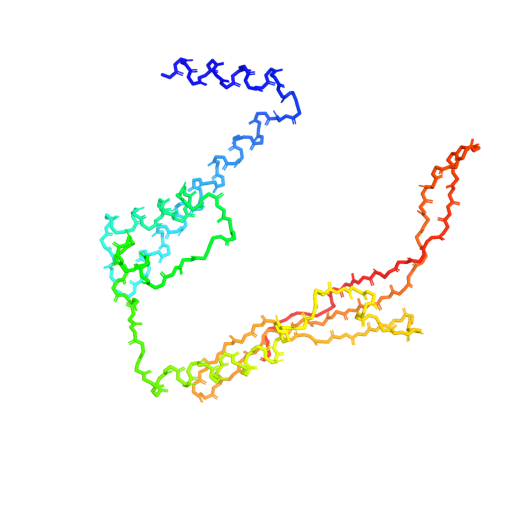069 1.00 82.88 84 THR A N 1
ATOM 692 C CA . THR A 1 84 ? -16.958 -2.145 12.675 1.00 82.88 84 THR A CA 1
ATOM 693 C C . THR A 1 84 ? -16.334 -3.482 12.283 1.00 82.88 84 THR A C 1
ATOM 695 O O . THR A 1 84 ? -16.744 -4.075 11.288 1.00 82.88 84 THR A O 1
ATOM 698 N N . VAL A 1 85 ? -15.358 -3.981 13.047 1.00 88.56 85 VAL A N 1
ATOM 699 C CA . VAL A 1 85 ? -14.706 -5.259 12.765 1.00 88.56 85 VAL A CA 1
ATOM 700 C C . VAL A 1 85 ? -15.579 -6.390 13.295 1.00 88.56 85 VAL A C 1
ATOM 702 O O . VAL A 1 85 ? -15.626 -6.662 14.494 1.00 88.56 85 VAL A O 1
ATOM 705 N N . MET A 1 86 ? -16.256 -7.077 12.383 1.00 88.19 86 MET A N 1
ATOM 706 C CA . MET A 1 86 ? -17.089 -8.238 12.686 1.00 88.19 86 MET A CA 1
ATOM 707 C C . MET A 1 86 ? -16.552 -9.488 11.991 1.00 88.19 86 MET A C 1
ATOM 709 O O . MET A 1 86 ? -15.835 -9.407 10.993 1.00 88.19 86 MET A O 1
ATOM 713 N N . ASN A 1 87 ? -16.908 -10.657 12.522 1.00 89.94 87 ASN A N 1
ATOM 714 C CA . ASN A 1 87 ? -16.671 -11.915 11.826 1.00 89.94 87 ASN A CA 1
ATOM 715 C C . ASN A 1 87 ? -17.803 -12.135 10.821 1.00 89.94 87 ASN A C 1
ATOM 717 O O . ASN A 1 87 ? -18.973 -12.062 11.191 1.00 89.94 87 ASN A O 1
ATOM 721 N N . ALA A 1 88 ? -17.441 -12.396 9.569 1.00 90.25 88 ALA A N 1
ATOM 722 C CA . ALA A 1 88 ? -18.382 -12.848 8.559 1.00 90.25 88 ALA A CA 1
ATOM 723 C C . ALA A 1 88 ? -18.807 -14.296 8.853 1.00 90.25 88 ALA A C 1
ATOM 725 O O . ALA A 1 88 ? -18.012 -15.086 9.369 1.00 90.25 88 ALA A O 1
ATOM 726 N N . ASP A 1 89 ? -20.050 -14.645 8.522 1.00 95.75 89 ASP A N 1
ATOM 727 C CA . ASP A 1 89 ? -20.469 -16.047 8.483 1.00 95.75 89 ASP A CA 1
ATOM 728 C C . ASP A 1 89 ? -19.780 -16.795 7.325 1.00 95.75 89 ASP A C 1
ATOM 730 O O . ASP A 1 89 ? -19.013 -16.213 6.551 1.00 95.75 89 ASP A O 1
ATOM 734 N N . ALA A 1 90 ? -20.022 -18.101 7.214 1.00 95.94 90 ALA A N 1
ATOM 735 C CA . ALA A 1 90 ? -19.378 -18.928 6.197 1.00 95.94 90 ALA A CA 1
ATOM 736 C C . ALA A 1 90 ? -19.703 -18.473 4.762 1.00 9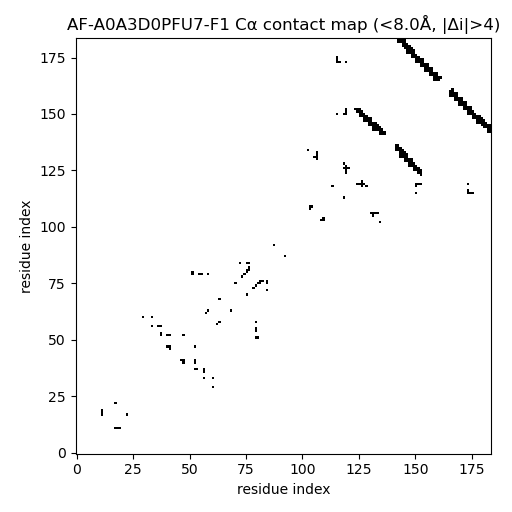5.94 90 ALA A C 1
ATOM 738 O O . ALA A 1 90 ? -18.803 -18.420 3.926 1.00 95.94 90 ALA A O 1
ATOM 739 N N . VAL A 1 91 ? -20.957 -18.094 4.493 1.00 97.25 91 VAL A N 1
ATOM 740 C CA . VAL A 1 91 ? -21.425 -17.704 3.154 1.00 97.25 91 VAL A CA 1
ATOM 741 C C . VAL A 1 91 ? -20.802 -16.373 2.741 1.00 97.25 91 VAL A C 1
ATOM 743 O O . VAL A 1 91 ? -20.279 -16.232 1.632 1.00 97.25 91 VAL A O 1
ATOM 746 N N . LEU A 1 92 ? -20.812 -15.393 3.645 1.00 95.00 92 LEU A N 1
ATOM 747 C CA . LEU A 1 92 ? -20.206 -14.090 3.409 1.00 95.00 92 LEU A CA 1
ATOM 748 C C . LEU A 1 92 ? -18.682 -14.200 3.296 1.00 95.00 92 LEU A C 1
ATOM 750 O O . LEU A 1 92 ? -18.091 -13.552 2.437 1.00 95.00 92 LEU A O 1
ATOM 754 N N . THR A 1 93 ? -18.047 -15.041 4.117 1.00 94.94 93 THR A N 1
ATOM 755 C CA . THR A 1 93 ? -16.600 -15.291 4.037 1.00 94.94 93 THR A CA 1
ATOM 756 C C . THR A 1 93 ? -16.222 -15.854 2.673 1.00 94.94 93 THR A C 1
ATOM 758 O O . THR A 1 93 ? -15.344 -15.300 2.021 1.00 94.94 93 THR A O 1
ATOM 761 N N . GLU A 1 94 ? -16.916 -16.897 2.211 1.00 97.12 94 GLU A N 1
ATOM 762 C CA . GLU A 1 94 ? -16.672 -17.492 0.894 1.00 97.12 94 GLU A CA 1
ATOM 763 C C . GLU A 1 94 ? -16.859 -16.467 -0.233 1.00 97.12 94 GLU A C 1
ATOM 765 O O . GLU A 1 94 ? -16.046 -16.399 -1.153 1.00 97.12 94 GLU A O 1
ATOM 770 N N . SER A 1 95 ? -17.892 -15.627 -0.136 1.00 96.19 95 SER A N 1
ATOM 771 C CA . SER A 1 95 ? -18.170 -14.582 -1.127 1.00 96.19 95 SER A CA 1
ATOM 772 C C . SER A 1 95 ? -17.061 -13.524 -1.180 1.00 96.19 95 SER A C 1
ATOM 774 O O . SER A 1 95 ? -16.605 -13.167 -2.263 1.00 96.19 95 SER A O 1
ATOM 776 N N . ILE A 1 96 ? -16.584 -13.051 -0.020 1.00 94.19 96 ILE A N 1
ATOM 777 C CA . ILE A 1 96 ? -15.472 -12.090 0.066 1.00 94.19 96 ILE A CA 1
ATOM 778 C C . ILE A 1 96 ? -14.179 -12.710 -0.472 1.00 94.19 96 ILE A C 1
ATOM 780 O O . ILE A 1 96 ? -13.428 -12.033 -1.169 1.00 94.19 96 ILE A O 1
ATOM 784 N N . THR A 1 97 ? -13.914 -13.984 -0.170 1.00 95.38 97 THR A N 1
ATOM 785 C CA . THR A 1 97 ? -12.729 -14.689 -0.672 1.00 95.38 97 THR A CA 1
ATOM 786 C C . THR A 1 97 ? -12.758 -14.820 -2.190 1.00 95.38 97 THR A C 1
ATOM 788 O O . THR A 1 97 ? -11.770 -14.471 -2.824 1.00 95.38 97 THR A O 1
ATOM 791 N N . LYS A 1 98 ? -13.890 -15.221 -2.785 1.00 96.44 98 LYS A N 1
ATOM 792 C CA . LYS A 1 98 ? -14.029 -15.291 -4.249 1.00 96.44 98 LYS A CA 1
ATOM 793 C C . LYS A 1 98 ? -13.806 -13.934 -4.909 1.00 96.44 98 LYS A C 1
ATOM 795 O O . LYS A 1 98 ? -13.036 -13.843 -5.856 1.00 96.44 98 LYS A O 1
ATOM 800 N N . LEU A 1 99 ? -14.409 -12.880 -4.358 1.00 94.31 99 LEU A N 1
ATOM 801 C CA . LEU A 1 99 ? -14.225 -11.521 -4.861 1.00 94.31 99 LEU A CA 1
ATOM 802 C C . LEU A 1 99 ? -12.754 -11.082 -4.781 1.00 94.31 99 LEU A C 1
ATOM 804 O O . LEU A 1 99 ? -12.210 -10.509 -5.722 1.00 94.31 99 LEU A O 1
ATOM 808 N N . TYR A 1 100 ? -12.086 -11.382 -3.666 1.00 93.88 100 TYR A N 1
ATOM 809 C CA . TYR A 1 100 ? -10.656 -11.131 -3.526 1.00 93.88 100 TYR A CA 1
ATOM 810 C C . TYR A 1 100 ? -9.829 -11.916 -4.550 1.00 93.88 100 TYR A C 1
ATOM 812 O O . TYR A 1 100 ? -8.910 -11.341 -5.123 1.00 93.88 100 TYR A O 1
ATOM 820 N N . ASP A 1 101 ? -10.138 -13.189 -4.799 1.00 95.12 101 ASP A N 1
ATOM 821 C CA . ASP A 1 101 ? -9.416 -14.016 -5.770 1.00 95.12 101 ASP A CA 1
ATOM 822 C C . ASP A 1 101 ? -9.585 -13.497 -7.207 1.00 95.12 101 ASP A C 1
ATOM 824 O O . ASP A 1 101 ? -8.616 -13.474 -7.970 1.00 95.12 101 ASP A O 1
ATOM 828 N N . GLU A 1 102 ? -10.774 -13.002 -7.559 1.00 93.94 102 GLU A N 1
ATOM 829 C CA . GLU A 1 102 ? -11.028 -12.328 -8.837 1.00 93.94 102 GLU A CA 1
ATOM 830 C C . GLU A 1 102 ? -10.171 -11.065 -8.978 1.00 93.94 102 GLU A C 1
ATOM 832 O O . GLU A 1 102 ? -9.444 -10.915 -9.962 1.00 93.94 102 GLU A O 1
ATOM 837 N N . TYR A 1 103 ? -10.168 -10.194 -7.966 1.00 93.62 103 TYR A N 1
ATOM 838 C CA . TYR A 1 103 ? -9.323 -8.998 -7.943 1.00 93.62 103 TYR A CA 1
ATOM 839 C C . TYR A 1 103 ? -7.832 -9.317 -7.963 1.00 93.62 103 TYR A C 1
ATOM 841 O O . TYR A 1 103 ? -7.060 -8.659 -8.659 1.00 93.62 103 TYR A O 1
ATOM 849 N N . ARG A 1 104 ? -7.417 -10.332 -7.208 1.00 92.12 104 ARG A N 1
ATOM 850 C CA . ARG A 1 104 ? -6.041 -10.817 -7.151 1.00 92.12 104 ARG A CA 1
ATOM 851 C C . ARG A 1 104 ? -5.581 -11.285 -8.522 1.00 92.12 104 ARG A C 1
ATOM 853 O O . ARG A 1 104 ? -4.486 -10.911 -8.927 1.00 92.12 104 ARG A O 1
ATOM 860 N N . SER A 1 105 ? -6.418 -12.036 -9.236 1.00 91.81 105 SER A N 1
ATOM 861 C CA . SER A 1 105 ? -6.130 -12.489 -10.595 1.00 91.81 105 SER A CA 1
ATOM 862 C C . SER A 1 105 ? -6.117 -11.326 -11.592 1.00 91.81 105 SER A C 1
ATOM 864 O O . SER A 1 105 ? -5.164 -11.189 -12.356 1.00 91.81 105 SER A O 1
ATOM 866 N N . ALA A 1 106 ? -7.120 -10.445 -11.548 1.00 91.19 106 ALA A N 1
ATOM 867 C CA . ALA A 1 106 ? -7.240 -9.312 -12.465 1.00 91.19 106 ALA A CA 1
ATOM 868 C C . ALA A 1 106 ? -6.089 -8.301 -12.318 1.00 91.19 106 ALA A C 1
ATOM 870 O O . ALA A 1 106 ? -5.570 -7.803 -13.316 1.00 91.19 106 ALA A O 1
ATOM 871 N N . MET A 1 107 ? -5.672 -8.020 -11.080 1.00 91.88 107 MET A N 1
ATOM 872 C CA . MET A 1 107 ? -4.551 -7.125 -10.768 1.00 91.88 107 MET A CA 1
ATOM 873 C C . MET A 1 107 ? -3.201 -7.843 -10.688 1.00 91.88 107 MET A C 1
ATOM 875 O O . MET A 1 107 ? -2.190 -7.189 -10.435 1.00 91.88 107 MET A O 1
ATOM 879 N N . LYS A 1 108 ? -3.166 -9.169 -10.888 1.00 89.44 108 LYS A N 1
ATOM 880 C CA . LYS A 1 108 ? -1.941 -9.985 -10.879 1.00 89.44 108 LYS A CA 1
ATOM 881 C C . LYS A 1 108 ? -1.125 -9.838 -9.586 1.00 89.44 108 LYS A C 1
ATOM 883 O O . LYS A 1 108 ? 0.101 -9.772 -9.614 1.00 89.44 108 LYS A O 1
ATOM 888 N N . LEU A 1 109 ? -1.800 -9.769 -8.434 1.00 86.69 109 LEU A N 1
ATOM 889 C CA . LEU A 1 109 ? -1.156 -9.474 -7.140 1.00 86.69 109 LEU A CA 1
ATOM 890 C C . LEU A 1 109 ? -0.227 -10.593 -6.641 1.00 86.69 109 LEU A C 1
ATOM 892 O O . LEU A 1 109 ? 0.524 -10.389 -5.690 1.00 86.69 109 LEU A O 1
ATOM 896 N N . ASP A 1 110 ? -0.312 -11.783 -7.231 1.00 80.69 110 ASP A N 1
ATOM 897 C CA . ASP A 1 110 ? 0.511 -12.950 -6.926 1.00 80.69 110 ASP A CA 1
ATOM 898 C C . ASP A 1 110 ? 1.570 -13.266 -7.981 1.00 80.69 110 ASP A C 1
ATOM 900 O O . ASP A 1 110 ? 2.361 -14.193 -7.785 1.00 80.69 110 ASP A O 1
ATOM 904 N N . GLU A 1 111 ? 1.618 -12.498 -9.072 1.00 72.56 111 GLU A N 1
ATOM 905 C CA . GLU A 1 111 ? 2.739 -12.577 -9.993 1.00 72.56 111 GLU A CA 1
ATOM 906 C C . GLU A 1 111 ? 4.015 -12.141 -9.252 1.00 72.56 111 GLU A C 1
ATOM 908 O O . GLU A 1 111 ? 4.022 -11.227 -8.423 1.00 72.56 111 GLU A O 1
ATOM 913 N N . THR A 1 112 ? 5.105 -12.871 -9.499 1.00 62.75 112 THR A N 1
ATOM 914 C CA . THR A 1 112 ? 6.429 -12.618 -8.916 1.00 62.75 112 THR A CA 1
ATOM 915 C C . THR A 1 112 ? 6.829 -11.150 -9.012 1.00 62.75 112 THR A C 1
ATOM 917 O O . THR A 1 112 ? 6.431 -10.477 -9.957 1.00 62.75 112 THR A O 1
ATOM 920 N N . VAL A 1 113 ? 7.681 -10.702 -8.075 1.00 76.62 113 VAL A N 1
ATOM 921 C CA . VAL A 1 113 ? 8.283 -9.356 -8.009 1.00 76.62 113 VAL A CA 1
ATOM 922 C C . VAL A 1 113 ? 8.387 -8.719 -9.393 1.00 76.62 113 VAL A C 1
ATOM 924 O O . VAL A 1 113 ? 9.147 -9.188 -10.245 1.00 76.62 113 VAL A O 1
ATOM 927 N N . TRP A 1 114 ? 7.604 -7.661 -9.595 1.00 86.75 114 TRP A N 1
ATOM 928 C CA . TRP A 1 114 ? 7.565 -6.927 -10.851 1.00 86.75 114 TRP A CA 1
ATOM 929 C C . TRP A 1 114 ? 8.984 -6.522 -11.270 1.00 86.75 114 TRP A C 1
ATOM 931 O O . TRP A 1 114 ? 9.735 -5.944 -10.479 1.00 86.75 114 TRP A O 1
ATOM 941 N N . ASN A 1 115 ? 9.364 -6.846 -12.507 1.00 88.38 115 ASN A N 1
ATOM 942 C CA . ASN A 1 115 ? 10.700 -6.589 -13.039 1.00 88.38 115 ASN A CA 1
ATOM 943 C C . ASN A 1 115 ? 10.601 -6.101 -14.495 1.00 88.38 115 ASN A C 1
ATOM 945 O O . ASN A 1 115 ? 10.134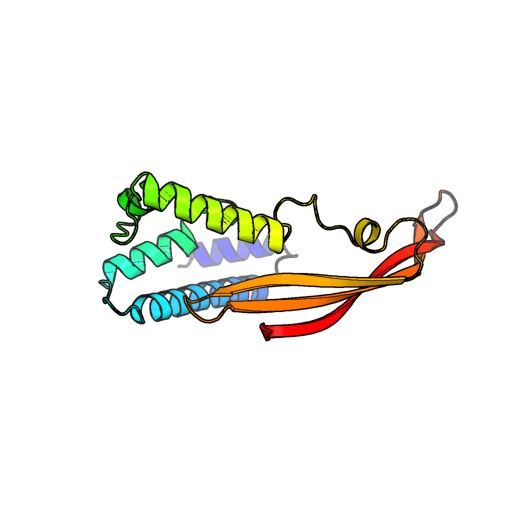 -6.867 -15.340 1.00 88.38 115 ASN A O 1
ATOM 949 N N . PRO A 1 116 ? 11.102 -4.893 -14.823 1.00 90.44 116 PRO A N 1
ATOM 950 C CA . PRO A 1 116 ? 11.081 -4.358 -16.185 1.00 90.44 116 PRO A CA 1
ATOM 951 C C . PRO A 1 116 ? 11.648 -5.303 -17.252 1.00 90.44 116 PRO A C 1
ATO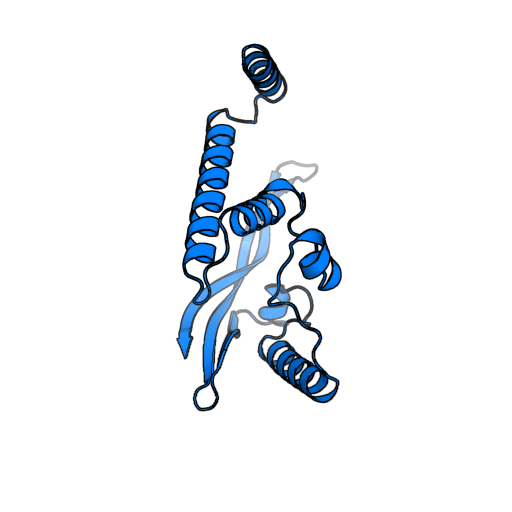M 953 O O . PRO A 1 116 ? 11.140 -5.325 -18.369 1.00 90.44 116 PRO A O 1
ATOM 956 N N . GLU A 1 117 ? 12.668 -6.099 -16.920 1.00 89.56 117 GLU A N 1
ATOM 957 C CA . GLU A 1 117 ? 13.281 -7.070 -17.838 1.00 89.56 117 GLU A CA 1
ATOM 958 C C . GLU A 1 117 ? 12.299 -8.193 -18.211 1.00 89.56 117 GLU A C 1
ATOM 960 O O . GLU A 1 117 ? 12.160 -8.553 -19.381 1.00 89.56 117 GLU A O 1
ATOM 965 N N . ASN A 1 118 ? 11.554 -8.700 -17.222 1.00 89.94 118 ASN A N 1
ATOM 966 C CA . ASN A 1 118 ? 10.509 -9.702 -17.444 1.00 89.94 118 ASN A CA 1
ATOM 967 C C . ASN A 1 118 ? 9.330 -9.101 -18.220 1.00 89.94 118 ASN A C 1
ATOM 969 O O . ASN A 1 118 ? 8.734 -9.766 -19.069 1.00 89.94 118 ASN A O 1
ATOM 973 N N . GLU A 1 119 ? 9.000 -7.836 -17.948 1.00 91.31 119 GLU A N 1
ATOM 974 C CA . GLU A 1 119 ? 7.907 -7.144 -18.628 1.00 91.31 119 GLU A CA 1
ATOM 975 C C . GLU A 1 119 ? 8.217 -6.837 -20.094 1.00 91.31 119 GLU A C 1
ATOM 977 O O . GLU A 1 119 ? 7.329 -6.969 -20.940 1.00 91.31 119 GLU A O 1
ATOM 982 N N . LEU A 1 120 ? 9.466 -6.488 -20.420 1.00 92.88 120 LEU A N 1
ATOM 983 C CA . LEU A 1 120 ? 9.905 -6.302 -21.801 1.00 92.88 120 LEU A CA 1
ATOM 984 C C . LEU A 1 120 ? 9.749 -7.598 -22.611 1.00 92.88 120 LEU A C 1
ATOM 986 O O . LEU A 1 120 ? 9.248 -7.552 -23.733 1.00 92.88 120 LEU A O 1
ATOM 990 N N . GLY A 1 121 ? 10.100 -8.743 -22.019 1.00 87.19 121 GLY A N 1
ATOM 991 C CA . GLY A 1 121 ? 10.010 -10.061 -22.644 1.00 87.19 121 GLY A CA 1
ATOM 992 C C . GLY A 1 121 ? 11.285 -10.471 -23.390 1.00 87.19 121 GLY A C 1
ATOM 993 O O . GLY A 1 121 ? 12.110 -9.650 -23.794 1.00 87.19 121 GLY A O 1
ATOM 994 N N . THR A 1 122 ? 11.472 -11.781 -23.566 1.00 84.00 122 THR A N 1
ATOM 995 C CA . THR A 1 122 ? 12.694 -12.347 -24.155 1.00 84.00 122 THR A CA 1
ATOM 996 C C . THR A 1 122 ? 12.882 -11.887 -25.603 1.00 84.00 122 THR A C 1
ATOM 998 O O . THR A 1 122 ? 11.987 -12.040 -26.429 1.00 84.00 122 THR A O 1
ATOM 1001 N N . ASN A 1 123 ? 14.070 -11.364 -25.925 1.00 84.25 123 ASN A N 1
ATOM 1002 C CA . ASN A 1 123 ? 14.451 -10.857 -27.254 1.00 84.25 123 ASN A CA 1
ATOM 1003 C C . ASN A 1 123 ? 13.630 -9.662 -27.780 1.00 84.25 123 ASN A C 1
ATOM 1005 O O . ASN A 1 123 ? 13.750 -9.315 -28.955 1.00 84.25 123 ASN A O 1
ATOM 1009 N N . ALA A 1 124 ? 12.830 -9.000 -26.941 1.00 87.94 124 ALA A N 1
ATOM 1010 C CA . ALA A 1 124 ? 12.124 -7.785 -27.331 1.00 87.94 124 ALA A CA 1
ATOM 1011 C C . ALA A 1 124 ? 13.016 -6.541 -27.167 1.00 87.94 124 ALA A C 1
ATOM 1013 O O . ALA A 1 124 ? 13.816 -6.439 -26.241 1.00 87.94 124 ALA A O 1
ATOM 1014 N N . VAL A 1 125 ? 12.870 -5.571 -28.075 1.00 90.12 125 VAL A N 1
ATOM 1015 C CA . VAL A 1 125 ? 13.526 -4.248 -27.974 1.00 90.12 125 VAL A CA 1
ATOM 1016 C C . VAL A 1 125 ? 12.581 -3.213 -27.371 1.00 90.12 125 VAL A C 1
ATOM 1018 O O . VAL A 1 125 ? 13.017 -2.272 -26.710 1.00 90.12 125 VAL A O 1
ATOM 1021 N N . GLN A 1 126 ? 11.279 -3.395 -27.572 1.00 93.31 126 GLN A N 1
ATOM 1022 C CA . GLN A 1 126 ? 10.234 -2.572 -26.989 1.00 93.31 126 GLN A CA 1
ATOM 1023 C C . GLN A 1 126 ? 9.015 -3.429 -26.667 1.00 93.31 126 GLN A C 1
ATOM 1025 O O . GLN A 1 126 ? 8.745 -4.403 -27.371 1.00 93.31 126 GLN A O 1
ATOM 1030 N N . ASN A 1 127 ? 8.269 -3.037 -25.644 1.00 94.69 127 ASN A N 1
ATOM 1031 C CA . ASN A 1 127 ? 6.982 -3.632 -25.318 1.00 94.69 127 ASN A CA 1
ATOM 1032 C C . ASN A 1 127 ? 6.042 -2.565 -24.749 1.00 94.69 127 ASN A C 1
ATOM 1034 O O . ASN A 1 127 ? 6.498 -1.556 -24.214 1.00 94.69 127 ASN A O 1
ATOM 1038 N N . LYS A 1 128 ? 4.735 -2.787 -24.846 1.00 94.62 128 LYS A N 1
ATOM 1039 C CA . LYS A 1 128 ? 3.724 -1.989 -24.153 1.00 94.62 128 LYS A CA 1
ATOM 1040 C C . LYS A 1 128 ? 2.788 -2.944 -23.430 1.00 94.62 128 LYS A C 1
ATOM 1042 O O . LYS A 1 128 ? 2.285 -3.882 -24.044 1.00 94.62 128 LYS A O 1
ATOM 1047 N N . LYS A 1 129 ? 2.560 -2.700 -22.143 1.00 93.88 129 LYS A N 1
ATOM 1048 C CA . LYS A 1 129 ? 1.626 -3.481 -21.333 1.00 93.88 129 LYS A CA 1
ATOM 1049 C C . LYS A 1 129 ? 0.656 -2.576 -20.604 1.00 93.88 129 LYS A C 1
ATOM 1051 O O . LYS A 1 129 ? 1.029 -1.492 -20.158 1.00 93.88 129 LYS A O 1
ATOM 1056 N N . ASP A 1 130 ? -0.563 -3.073 -20.477 1.00 93.56 130 ASP A N 1
ATOM 1057 C CA . ASP A 1 130 ? -1.621 -2.439 -19.710 1.00 93.56 130 ASP A CA 1
ATOM 1058 C C . ASP A 1 130 ? -1.835 -3.225 -18.414 1.00 93.56 130 ASP A C 1
ATOM 1060 O O . ASP A 1 130 ? -1.845 -4.458 -18.413 1.00 93.56 130 ASP A O 1
ATOM 1064 N N . TYR A 1 131 ? -1.998 -2.500 -17.314 1.00 92.81 131 TYR A N 1
ATOM 1065 C CA . TYR A 1 131 ? -2.211 -3.042 -15.979 1.00 92.81 131 TYR A CA 1
ATOM 1066 C C . TYR A 1 131 ? -3.464 -2.425 -15.385 1.00 92.81 131 TYR A C 1
ATOM 1068 O O . TYR A 1 131 ? -3.594 -1.203 -15.363 1.00 92.81 131 TYR A O 1
ATOM 1076 N N . SER A 1 132 ? -4.348 -3.254 -14.843 1.00 93.75 132 SER A N 1
ATOM 1077 C CA . SER A 1 132 ? -5.391 -2.790 -13.932 1.00 93.75 132 SER A CA 1
ATOM 1078 C C . SER A 1 132 ? -4.833 -2.844 -12.515 1.00 93.75 132 SER A C 1
ATOM 1080 O O . SER A 1 132 ? -4.411 -3.904 -12.065 1.00 93.75 132 SER A O 1
ATOM 1082 N N . ILE A 1 133 ? -4.787 -1.701 -11.827 1.00 93.12 133 ILE A N 1
ATOM 1083 C CA . ILE A 1 133 ? -4.161 -1.587 -10.494 1.00 93.12 133 ILE A CA 1
ATOM 1084 C C . ILE A 1 133 ? -5.142 -1.226 -9.379 1.00 93.12 133 ILE A C 1
ATOM 1086 O O . ILE A 1 133 ? -4.775 -1.228 -8.206 1.00 93.12 133 ILE A O 1
ATOM 1090 N N . ALA A 1 134 ? -6.375 -0.878 -9.737 1.00 95.06 134 ALA A N 1
ATOM 1091 C CA . ALA A 1 134 ? -7.448 -0.630 -8.791 1.00 95.06 134 ALA A CA 1
ATOM 1092 C C . ALA A 1 134 ? -8.801 -0.872 -9.456 1.00 95.06 134 ALA A C 1
ATOM 1094 O O . ALA A 1 134 ? -8.957 -0.637 -10.654 1.00 95.06 134 ALA A O 1
ATOM 1095 N N . PHE A 1 135 ? -9.777 -1.274 -8.649 1.00 95.00 135 PHE A N 1
ATOM 1096 C CA . PHE A 1 135 ? -11.167 -1.453 -9.049 1.00 95.00 135 PHE A CA 1
ATOM 1097 C C . PHE A 1 135 ? -12.071 -0.676 -8.090 1.00 95.00 135 PHE A C 1
ATOM 1099 O O . PHE A 1 135 ? -11.839 -0.657 -6.879 1.00 95.00 135 PHE A O 1
ATOM 1106 N N . ILE A 1 136 ? -13.092 -0.020 -8.635 1.00 94.38 136 ILE A N 1
ATOM 1107 C CA . ILE A 1 136 ? -14.206 0.553 -7.882 1.00 94.38 136 ILE A CA 1
ATOM 1108 C C . ILE A 1 136 ? -15.478 0.005 -8.498 1.00 94.38 136 ILE A C 1
ATOM 1110 O O . ILE A 1 136 ? -15.831 0.339 -9.629 1.00 94.38 136 ILE A O 1
ATOM 1114 N N . GLU A 1 137 ? -16.176 -0.818 -7.727 1.00 92.31 137 GLU A N 1
ATOM 1115 C CA . GLU A 1 137 ? -17.348 -1.526 -8.208 1.00 92.31 137 GLU A CA 1
ATOM 1116 C C . GLU A 1 137 ? -18.565 -1.269 -7.330 1.00 92.31 137 GLU A C 1
ATOM 1118 O O . GLU A 1 137 ? -18.497 -1.030 -6.123 1.00 92.31 137 GLU A O 1
ATOM 1123 N N . SER A 1 138 ? -19.706 -1.318 -7.991 1.00 92.31 138 SER A N 1
ATOM 1124 C CA . SER A 1 138 ? -21.039 -1.316 -7.421 1.00 92.31 138 SER A CA 1
ATOM 1125 C C . SER A 1 138 ? -21.829 -2.442 -8.081 1.00 92.31 138 SER A C 1
ATOM 1127 O O . SER A 1 138 ? -21.333 -3.124 -8.974 1.00 92.31 138 SER A O 1
ATOM 1129 N N . ARG A 1 139 ? -23.087 -2.620 -7.678 1.00 90.31 139 ARG A N 1
ATOM 1130 C CA . ARG A 1 139 ? -23.958 -3.632 -8.282 1.00 90.31 139 ARG A CA 1
ATOM 1131 C C . ARG A 1 139 ? -24.090 -3.488 -9.806 1.00 90.31 139 ARG A C 1
ATOM 1133 O O . ARG A 1 139 ? -24.205 -4.498 -10.489 1.00 90.31 139 ARG A O 1
ATOM 1140 N N . ASP A 1 140 ? -24.098 -2.253 -10.304 1.00 93.50 140 ASP A N 1
ATOM 1141 C CA . ASP A 1 140 ? -24.472 -1.952 -11.691 1.00 93.50 140 ASP A CA 1
ATOM 1142 C C . ASP A 1 140 ? -23.301 -1.421 -12.531 1.00 93.50 140 ASP A C 1
ATOM 1144 O O . ASP A 1 140 ? -23.379 -1.394 -13.757 1.00 93.50 140 ASP A O 1
ATOM 1148 N N . VAL A 1 141 ? -22.220 -0.976 -11.884 1.00 94.12 141 VAL A N 1
ATOM 1149 C CA . VAL A 1 141 ? -21.080 -0.330 -12.544 1.00 94.12 141 VAL A CA 1
ATOM 1150 C C . VAL A 1 141 ? -19.778 -0.844 -11.953 1.00 94.12 141 VAL A C 1
ATOM 1152 O O . VAL A 1 141 ? -19.608 -0.823 -10.733 1.00 94.12 141 VAL A O 1
ATOM 1155 N N . SER A 1 142 ? -18.852 -1.212 -12.833 1.00 92.62 142 SER A N 1
ATOM 1156 C CA . SER A 1 142 ? -17.457 -1.501 -12.521 1.00 92.62 142 SER A CA 1
ATOM 1157 C C . SER A 1 142 ? -16.574 -0.481 -13.232 1.00 92.62 142 SER A C 1
ATOM 1159 O O . SER A 1 142 ? -16.754 -0.249 -14.425 1.00 92.62 142 SER A O 1
ATOM 1161 N N . ASN A 1 143 ? -15.670 0.158 -12.491 1.00 95.19 143 ASN A N 1
ATOM 1162 C CA . ASN A 1 143 ? -14.613 1.000 -13.044 1.00 95.19 143 ASN A CA 1
ATOM 1163 C C . ASN A 1 143 ? -13.265 0.447 -12.607 1.00 95.19 143 ASN A C 1
ATOM 1165 O O . ASN A 1 143 ? -13.098 0.012 -11.464 1.00 95.19 143 ASN A O 1
ATOM 1169 N N . GLN A 1 144 ? -12.276 0.562 -13.479 1.00 94.94 144 GLN A N 1
ATOM 1170 C CA . GLN A 1 144 ? -10.910 0.155 -13.183 1.00 94.94 144 GLN A CA 1
ATOM 1171 C C . GLN A 1 144 ? -9.928 1.280 -13.470 1.00 94.94 144 GLN A C 1
ATOM 1173 O O . GLN A 1 144 ? -10.064 2.025 -14.439 1.00 94.94 144 GLN A O 1
ATOM 1178 N N . PHE A 1 145 ? -8.911 1.399 -12.623 1.00 96.56 145 PHE A N 1
ATOM 1179 C CA . PHE A 1 145 ? -7.795 2.290 -12.884 1.00 96.56 145 PHE A CA 1
ATOM 1180 C C . PHE A 1 145 ? -6.735 1.538 -13.678 1.00 96.56 145 PHE A C 1
ATOM 1182 O O . PHE A 1 145 ? -6.109 0.603 -13.166 1.00 96.56 145 PHE A O 1
ATOM 1189 N N . GLN A 1 146 ? -6.545 1.954 -14.926 1.00 96.00 146 GLN A N 1
ATOM 1190 C CA . GLN A 1 146 ? -5.567 1.363 -15.826 1.00 96.00 146 GLN A CA 1
ATOM 1191 C C . GLN A 1 146 ? -4.287 2.194 -15.885 1.00 96.00 146 GLN A C 1
ATOM 1193 O O . GLN A 1 146 ? -4.328 3.425 -15.876 1.00 96.00 146 GLN A O 1
ATOM 1198 N N . LEU A 1 147 ? -3.157 1.499 -15.983 1.00 95.50 147 LEU A N 1
ATOM 1199 C CA . LEU A 1 147 ? -1.839 2.030 -16.303 1.00 95.50 147 LEU A CA 1
ATOM 1200 C C . LEU A 1 147 ? -1.342 1.388 -17.594 1.00 95.50 147 LEU A C 1
ATOM 1202 O O . LEU A 1 147 ? -1.216 0.169 -17.659 1.00 95.50 147 LEU A O 1
ATOM 1206 N N . SER A 1 148 ? -0.977 2.197 -18.581 1.00 96.19 148 SER A N 1
ATOM 1207 C CA . SER A 1 148 ? -0.239 1.734 -19.755 1.00 96.19 148 SER A CA 1
ATOM 1208 C C . SER A 1 148 ? 1.233 2.083 -19.602 1.00 96.19 148 SER A C 1
ATOM 1210 O O . SER A 1 148 ? 1.590 3.260 -19.489 1.00 96.19 148 SER A O 1
ATOM 1212 N N . ILE A 1 149 ? 2.100 1.075 -19.638 1.00 96.38 149 ILE A N 1
ATOM 1213 C CA . ILE A 1 149 ? 3.547 1.225 -19.483 1.00 96.38 149 ILE A CA 1
ATOM 1214 C C . ILE A 1 149 ? 4.242 0.786 -20.770 1.00 96.38 149 ILE A C 1
ATOM 1216 O O . ILE A 1 149 ? 4.011 -0.309 -21.281 1.00 96.38 149 ILE A O 1
ATOM 1220 N N . GLU A 1 150 ? 5.109 1.651 -21.292 1.00 96.56 150 GLU A N 1
ATOM 1221 C CA . GLU A 1 150 ? 6.033 1.320 -22.374 1.00 96.56 150 GLU A CA 1
ATOM 1222 C C . GLU A 1 150 ? 7.395 0.943 -21.803 1.00 96.56 150 GLU A C 1
ATOM 1224 O O . GLU A 1 150 ? 7.930 1.654 -20.955 1.00 96.56 150 GLU A O 1
ATOM 1229 N N . TYR A 1 151 ? 7.970 -0.128 -22.333 1.00 95.62 151 TYR A N 1
ATOM 1230 C CA . TYR A 1 151 ? 9.289 -0.656 -22.013 1.00 95.62 151 TYR A CA 1
ATOM 1231 C C . TYR A 1 151 ? 10.169 -0.567 -23.253 1.00 95.62 151 TYR A C 1
ATOM 1233 O O . TYR A 1 151 ? 9.713 -0.831 -24.369 1.00 95.62 151 TYR A O 1
ATOM 1241 N N . ARG A 1 152 ? 11.442 -0.221 -23.074 1.00 95.00 152 ARG A N 1
ATOM 1242 C CA . ARG A 1 152 ? 12.428 -0.161 -24.151 1.00 95.00 152 ARG A CA 1
ATOM 1243 C C . ARG A 1 152 ? 13.803 -0.569 -23.646 1.00 95.00 152 ARG A C 1
ATOM 1245 O O . ARG A 1 152 ? 14.284 -0.045 -22.644 1.00 95.00 152 ARG A O 1
ATOM 1252 N N . LYS A 1 153 ? 14.465 -1.445 -24.396 1.00 93.81 153 LYS A N 1
ATOM 1253 C CA . LYS A 1 153 ? 15.872 -1.773 -24.191 1.00 93.81 153 LYS A CA 1
ATOM 1254 C C . LYS A 1 153 ? 16.751 -0.620 -24.677 1.00 93.81 153 LYS A C 1
ATOM 1256 O O . LYS A 1 153 ? 16.603 -0.164 -25.811 1.00 93.81 153 LYS A O 1
ATOM 1261 N N . GLN A 1 154 ? 17.664 -0.159 -23.833 1.00 91.62 154 GLN A N 1
ATOM 1262 C CA . GLN A 1 154 ? 18.615 0.901 -24.151 1.00 91.62 154 GLN A CA 1
ATOM 1263 C C . GLN A 1 154 ? 20.015 0.554 -23.644 1.00 91.62 154 GLN A C 1
ATOM 1265 O O . GLN A 1 154 ? 20.165 -0.153 -22.652 1.00 91.62 154 GLN A O 1
ATOM 1270 N N . GLN A 1 155 ? 21.036 1.076 -24.320 1.00 88.50 155 GLN A N 1
ATOM 1271 C CA . GLN A 1 155 ? 22.417 0.991 -23.858 1.00 88.50 155 GLN A CA 1
ATOM 1272 C C . GLN A 1 155 ? 22.766 2.251 -23.087 1.00 88.50 155 GLN A C 1
ATOM 1274 O O . GLN A 1 155 ? 22.747 3.351 -23.640 1.00 88.50 155 GLN A O 1
ATOM 1279 N N . VAL A 1 156 ? 23.071 2.082 -21.805 1.00 88.75 156 VAL A N 1
ATOM 1280 C CA . VAL A 1 156 ? 23.479 3.175 -20.929 1.00 88.75 156 VAL A CA 1
ATOM 1281 C C . VAL A 1 156 ? 24.972 3.034 -20.655 1.00 88.75 156 VAL A C 1
ATOM 1283 O O . VAL A 1 156 ? 25.432 1.947 -20.294 1.00 88.75 156 VAL A O 1
ATOM 1286 N N . PRO A 1 157 ? 25.762 4.103 -20.834 1.00 88.31 157 PRO A N 1
ATOM 1287 C CA . PRO A 1 157 ? 27.166 4.055 -20.486 1.00 88.31 157 PRO A CA 1
ATOM 1288 C C . PRO A 1 157 ? 27.325 4.086 -18.96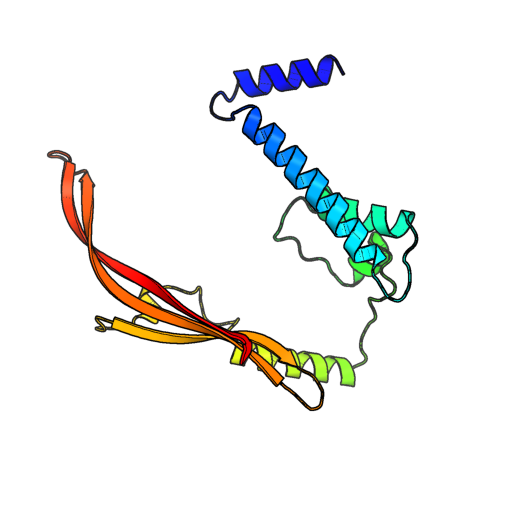0 1.00 88.31 157 PRO A C 1
ATOM 1290 O O . PRO A 1 157 ? 26.902 5.035 -18.302 1.00 88.31 157 PRO A O 1
ATOM 1293 N N . VAL A 1 158 ? 27.978 3.072 -18.402 1.00 87.12 158 VAL A N 1
ATOM 1294 C CA . VAL A 1 158 ? 28.296 2.960 -16.973 1.00 87.12 158 VAL A CA 1
ATOM 1295 C C . VAL A 1 158 ? 29.807 2.957 -16.768 1.00 87.12 158 VAL A C 1
ATOM 1297 O O . VAL A 1 158 ? 30.567 2.432 -17.581 1.00 87.12 158 VAL A O 1
ATOM 1300 N N . MET A 1 159 ? 30.261 3.575 -15.679 1.00 85.44 159 MET A N 1
ATOM 1301 C CA . MET A 1 159 ? 31.673 3.565 -15.298 1.00 85.44 159 MET A CA 1
ATOM 1302 C C . MET A 1 159 ? 31.973 2.298 -14.497 1.00 85.44 159 MET A C 1
ATOM 1304 O O . MET A 1 159 ? 31.445 2.117 -13.402 1.00 85.44 159 MET A O 1
ATOM 1308 N N . ALA A 1 160 ? 32.835 1.434 -15.026 1.00 82.31 160 ALA A N 1
ATOM 1309 C CA . ALA A 1 160 ? 33.313 0.238 -14.348 1.00 82.31 160 ALA A CA 1
ATOM 1310 C C . ALA A 1 160 ? 34.733 0.461 -13.809 1.00 82.31 160 ALA A C 1
ATOM 1312 O O . ALA A 1 160 ? 35.613 0.955 -14.518 1.00 82.31 160 ALA A O 1
ATOM 1313 N N . GLN A 1 161 ? 34.971 0.088 -12.549 1.00 81.69 161 GLN A N 1
ATOM 1314 C CA . GLN A 1 161 ? 36.326 0.004 -12.004 1.00 81.69 161 GLN A CA 1
ATOM 1315 C C . GLN A 1 161 ? 36.988 -1.284 -12.488 1.00 81.69 161 GLN A C 1
ATOM 1317 O O . GLN A 1 161 ? 36.505 -2.383 -12.228 1.00 81.69 161 GLN A O 1
ATOM 1322 N N . THR A 1 162 ? 38.119 -1.139 -13.168 1.00 78.88 162 THR A N 1
ATOM 1323 C CA . THR A 1 162 ? 39.000 -2.245 -13.549 1.00 78.88 162 THR A CA 1
ATOM 1324 C C . THR A 1 162 ? 40.336 -2.107 -12.810 1.00 78.88 162 THR A C 1
ATOM 1326 O O . THR A 1 162 ? 40.663 -1.004 -12.362 1.00 78.88 162 THR A O 1
ATOM 1329 N N . PRO A 1 163 ? 41.162 -3.168 -12.711 1.00 78.19 163 PRO A N 1
ATOM 1330 C CA . PRO A 1 163 ? 42.508 -3.078 -12.129 1.00 78.19 163 PRO A CA 1
ATOM 1331 C C . PRO A 1 163 ? 43.423 -2.031 -12.794 1.00 78.19 163 PRO A C 1
ATOM 1333 O O . PRO A 1 163 ? 44.452 -1.672 -12.233 1.00 78.19 163 PRO A O 1
ATOM 1336 N N . GLN A 1 164 ? 43.055 -1.548 -13.985 1.00 79.06 164 GLN A N 1
ATOM 1337 C CA . GLN A 1 164 ? 43.798 -0.577 -14.793 1.00 79.06 164 GLN A CA 1
ATOM 1338 C C . GLN A 1 164 ? 43.204 0.846 -14.730 1.00 79.06 164 GLN A C 1
ATOM 1340 O O . GLN A 1 164 ? 43.752 1.755 -15.347 1.00 79.06 164 GLN A O 1
ATOM 1345 N N . GLY A 1 165 ? 42.105 1.061 -13.992 1.00 83.62 165 GLY A N 1
ATOM 1346 C CA . GLY A 1 165 ? 41.434 2.359 -13.851 1.00 83.62 165 GLY A CA 1
ATOM 1347 C C . GLY A 1 165 ? 39.924 2.312 -14.112 1.00 83.62 165 GLY A C 1
ATOM 1348 O O . GLY A 1 165 ? 39.336 1.246 -14.313 1.00 83.62 165 GLY A O 1
ATOM 1349 N N . GLN A 1 166 ? 39.278 3.481 -14.085 1.00 82.44 166 GLN A N 1
ATOM 1350 C CA . GLN A 1 166 ? 37.861 3.619 -14.441 1.00 82.44 166 GLN A CA 1
ATOM 1351 C C . GLN A 1 166 ? 37.701 3.623 -15.965 1.00 82.44 166 GLN A C 1
ATOM 1353 O O . GLN A 1 166 ? 38.291 4.458 -16.647 1.00 82.44 166 GLN A O 1
ATOM 1358 N N . VAL A 1 167 ? 36.890 2.706 -16.491 1.00 85.38 167 VAL A N 1
ATOM 1359 C CA . VAL A 1 167 ? 36.586 2.590 -17.924 1.00 85.38 167 VAL A CA 1
ATOM 1360 C C . VAL A 1 167 ? 35.078 2.682 -18.121 1.00 85.38 167 VAL A C 1
ATOM 1362 O O . VAL A 1 167 ? 34.304 2.142 -17.333 1.00 85.38 167 VAL A O 1
ATOM 1365 N N . GLN A 1 168 ? 34.647 3.376 -19.171 1.00 84.12 168 GLN A N 1
ATOM 1366 C CA . GLN A 1 168 ? 33.239 3.467 -19.542 1.00 84.12 168 GLN A CA 1
ATOM 1367 C C . GLN A 1 168 ? 32.861 2.262 -20.410 1.00 84.12 168 GLN A C 1
ATOM 1369 O O . GLN A 1 168 ? 33.469 2.037 -21.455 1.00 84.12 168 GLN A O 1
ATOM 1374 N N . ILE A 1 169 ? 31.865 1.490 -19.982 1.00 85.88 169 ILE A N 1
ATOM 1375 C CA . ILE A 1 169 ? 31.324 0.349 -20.729 1.00 85.88 169 ILE A CA 1
ATOM 1376 C C . ILE A 1 169 ? 29.839 0.580 -21.016 1.00 85.88 169 ILE A C 1
ATOM 1378 O O . ILE A 1 169 ? 29.135 1.200 -20.219 1.00 85.88 169 ILE A O 1
ATOM 1382 N N . ALA A 1 170 ? 29.354 0.107 -22.163 1.00 87.06 170 ALA A N 1
ATOM 1383 C CA . ALA A 1 170 ? 27.929 0.136 -22.482 1.00 87.06 170 ALA A CA 1
ATOM 1384 C C . ALA A 1 170 ? 27.240 -1.062 -21.820 1.00 87.06 170 ALA A C 1
ATOM 1386 O O . ALA A 1 170 ? 27.616 -2.207 -22.075 1.00 87.06 170 ALA A O 1
ATOM 1387 N N . GLN A 1 171 ? 26.243 -0.800 -20.978 1.00 86.62 171 GLN A N 1
ATOM 1388 C CA . GLN A 1 171 ? 25.423 -1.830 -20.350 1.00 86.62 171 GLN A CA 1
ATOM 1389 C C . GLN A 1 171 ? 23.992 -1.744 -20.883 1.00 86.62 171 GLN A C 1
ATOM 1391 O O . GLN A 1 171 ? 23.407 -0.662 -20.953 1.00 86.62 171 GLN A O 1
ATOM 1396 N N . ASP A 1 172 ? 23.433 -2.893 -21.258 1.00 88.50 172 ASP A N 1
ATOM 1397 C CA . ASP A 1 172 ? 22.020 -3.002 -21.606 1.00 88.50 172 ASP A CA 1
ATOM 1398 C C . ASP A 1 172 ? 21.160 -2.811 -20.346 1.00 88.50 172 ASP A C 1
ATOM 1400 O O . ASP A 1 172 ? 21.403 -3.441 -19.316 1.00 88.50 172 ASP A O 1
ATOM 1404 N N . GLN A 1 173 ? 20.141 -1.959 -20.442 1.00 89.69 173 GLN A N 1
ATOM 1405 C CA . GLN A 1 173 ? 19.146 -1.730 -19.398 1.00 89.69 173 GLN A CA 1
ATOM 1406 C C . GLN A 1 173 ? 17.761 -1.558 -20.024 1.00 89.69 173 GLN A C 1
ATOM 1408 O O . GLN A 1 173 ? 17.619 -0.946 -21.088 1.00 89.69 173 GLN A O 1
ATOM 1413 N N . VAL A 1 174 ? 16.718 -2.029 -19.344 1.00 92.81 174 VAL A N 1
ATOM 1414 C CA . VAL A 1 174 ? 15.337 -1.691 -19.701 1.00 92.81 174 VAL A CA 1
ATOM 1415 C C . VAL A 1 174 ? 14.906 -0.380 -19.051 1.00 92.81 174 VAL A C 1
ATOM 1417 O O . VAL A 1 174 ? 14.792 -0.268 -17.830 1.00 92.81 174 VAL A O 1
ATOM 1420 N N . ALA A 1 175 ? 14.624 0.617 -19.887 1.00 92.75 175 ALA A N 1
ATOM 1421 C CA . ALA A 1 175 ? 13.900 1.816 -19.492 1.00 92.75 175 ALA A CA 1
ATOM 1422 C C . ALA A 1 175 ? 12.397 1.601 -19.648 1.00 92.75 175 ALA A C 1
ATOM 1424 O O . ALA A 1 175 ? 11.948 0.894 -20.551 1.00 92.75 175 ALA A O 1
ATOM 1425 N N . TRP A 1 176 ? 11.614 2.259 -18.799 1.00 94.44 176 TRP A N 1
ATOM 1426 C CA . TRP A 1 176 ? 10.163 2.235 -18.896 1.00 94.44 176 TRP A CA 1
ATOM 1427 C C . TRP A 1 176 ? 9.553 3.584 -18.530 1.00 94.44 176 TRP A C 1
ATOM 1429 O O . TRP A 1 176 ? 10.162 4.393 -17.827 1.00 94.44 176 TRP A O 1
ATOM 1439 N N . ARG A 1 177 ? 8.345 3.836 -19.036 1.00 95.06 177 ARG A N 1
ATOM 1440 C CA . ARG A 1 177 ? 7.558 5.032 -18.720 1.00 95.06 177 ARG A CA 1
ATOM 1441 C C . ARG A 1 177 ? 6.067 4.729 -18.748 1.00 95.06 177 ARG A C 1
ATOM 1443 O O . ARG A 1 177 ? 5.606 3.951 -19.580 1.00 95.06 177 ARG A O 1
ATOM 1450 N N . ILE A 1 178 ? 5.319 5.396 -17.877 1.00 96.00 178 ILE A N 1
ATOM 1451 C CA . ILE A 1 178 ? 3.855 5.404 -17.931 1.00 96.00 178 ILE A CA 1
ATOM 1452 C C . ILE A 1 178 ? 3.446 6.346 -19.066 1.00 96.00 178 ILE A C 1
ATOM 1454 O O . ILE A 1 178 ? 3.855 7.507 -19.080 1.00 96.00 178 ILE A O 1
ATOM 1458 N N . VAL A 1 179 ? 2.678 5.841 -20.031 1.00 96.62 179 VAL A N 1
ATOM 1459 C CA . VAL A 1 179 ? 2.193 6.623 -21.183 1.00 96.62 179 VAL A CA 1
ATOM 1460 C C . VAL A 1 179 ? 0.724 6.995 -21.079 1.00 96.62 179 VAL A C 1
ATOM 1462 O O . VAL A 1 179 ? 0.303 7.979 -21.678 1.00 96.62 179 VAL A O 1
ATOM 1465 N N . GLU A 1 180 ? -0.047 6.241 -20.304 1.00 95.62 180 GLU A N 1
ATOM 1466 C CA . GLU A 1 180 ? -1.451 6.527 -20.049 1.00 95.62 180 GLU A CA 1
ATOM 1467 C C . GLU A 1 180 ? -1.817 6.055 -18.644 1.00 95.62 180 GLU A C 1
ATOM 1469 O O . GLU A 1 180 ? -1.333 5.017 -18.188 1.00 95.62 180 GLU A O 1
ATOM 1474 N N . GLN A 1 181 ? -2.659 6.825 -17.957 1.00 96.06 181 GLN A N 1
ATOM 1475 C CA . GLN A 1 181 ? -3.251 6.421 -16.690 1.00 96.06 181 GLN A CA 1
ATOM 1476 C C . GLN A 1 181 ? -4.637 7.038 -16.522 1.00 96.06 181 GLN A C 1
ATOM 1478 O O . GLN A 1 181 ? -4.833 8.21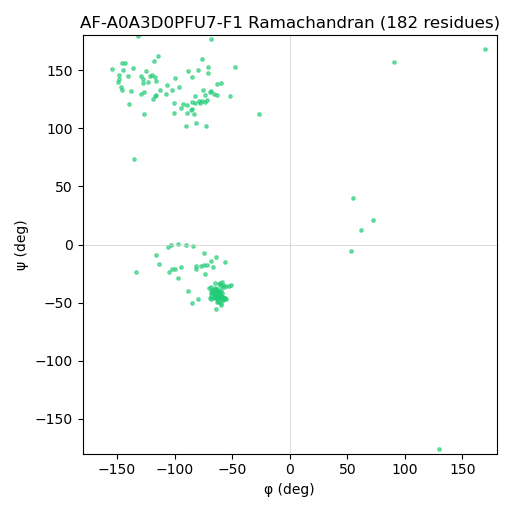2 -16.848 1.00 96.06 181 GLN A O 1
ATOM 1483 N N . GLY A 1 182 ? -5.586 6.278 -15.985 1.00 95.50 182 GLY A N 1
ATOM 1484 C CA . GLY A 1 182 ? -6.917 6.805 -15.708 1.00 95.50 182 GLY A CA 1
ATOM 1485 C C . GLY A 1 182 ? -7.947 5.752 -15.327 1.00 95.50 182 GLY A C 1
ATOM 1486 O O . GLY A 1 182 ? -7.724 4.552 -15.478 1.00 95.50 182 GLY A O 1
ATOM 1487 N N . TRP A 1 183 ? -9.087 6.241 -14.843 1.00 94.69 183 TRP A N 1
ATOM 1488 C CA . TRP A 1 183 ? -10.290 5.440 -14.634 1.00 94.69 183 TRP A CA 1
ATOM 1489 C C . TRP A 1 183 ? -10.967 5.158 -15.979 1.00 94.69 183 TRP A C 1
ATOM 1491 O O . TRP A 1 183 ? -11.138 6.083 -16.778 1.00 94.69 183 TRP A O 1
ATOM 1501 N N . ARG A 1 184 ? -11.337 3.899 -16.211 1.00 86.62 184 ARG A N 1
ATOM 1502 C CA . ARG A 1 184 ? -12.098 3.426 -17.370 1.00 86.62 184 ARG A CA 1
ATOM 1503 C C . ARG A 1 184 ? -13.262 2.548 -16.944 1.00 86.62 184 ARG A C 1
ATOM 1505 O O . ARG A 1 184 ? -13.130 1.886 -15.886 1.00 86.62 184 ARG A O 1
#

Sequence (184 aa):
DADLTQAFSKFIESNPQIHPLALGNVNRIHNLIRILAKRLLKSHRAPLRDDEIEKIVDYFTEKLYSHQYFIGRKEAREDLGLRTVMNADAVLTESITKLYDEYRSAMKLDETVWNPENELGTNAVQNKKDYSIAFIESRDVSNQFQLSIEYRKQQVPVMAQTPQGQVQIAQDQVAWRIVEQGWR

Radius of gyration: 24.71 Å; Cα contacts (8 Å, |Δi|>4): 181; chains: 1; bounding box: 68×41×56 Å

Secondary structure (DSSP, 8-state):
-HHHHHHHHHHHHH-TTS-HHHHHHHHHHHHHHHHHHHHHHHTSSSPPPHHHHHHHHHIIIIIS--TT----HHHHHHTS--TT-----HHHHHHHHHHHHHHHHHTTTTSSS--HHHHH-TT-SEEEEEEEEEEEE-SS-EEEEEEEEEEEEEEEEEEEEETTEEEEEEEEEEEEEEEEEEE-

Nearest PDB structures (foldseek):
  6yfb-assembly1_AA  TM=3.542E-01  e=9.927E-01  Leviviridae sp.
  6h04-assembly1_C  TM=2.777E-01  e=1.953E+00  Homo sapiens

pLDDT: mean 88.27, std 7.24, range [58.44, 97.25]